Protein 8ARF (pdb70)

B-factor: mean 92.86, std 27.84, range [30.0, 182.39]

Secondary structure (DSSP, 8-state):
--SHHHHHHHHHHHHHHHHHHHHHHHHHHHHHHHHHHHHHHHHHHHHHHHHHHHHHHHHHHHHHHHHHHHHHHHHHHHHHHHHHHHHHHHHHHHH-/-HHHHHHHHHHHHHHHHHHHHHHHHHHHHHHHHHHHHHHHHHHHHHHHHHHHHHHHHHHHHHHHHHHHHHHHHHHHHHHHHHHHHHHHHHHHHHHH-

Sequence (193 aa):
EADIITNLRCRLKEAEEERLKAAQYGLQLVESQNELQNQLDKCRNEMMTMTESYEQEKYTLQREVELKSRMLESLSCECEAIKQQQKMHLEKLEEQLEADIITNLRCRLKEAEEERLKAAQYGLQLVESQNELQNQLDKCRNEMMTMTESYEQEKYTLQREVELKSRMLESLSCECEAIKQQQKMHLEKLEEQ

Organism: Homo sapiens (NCBI:txid9606)

InterPro domains:
  IPR028593 Protein Spindly, chordates [MF_03041] (1-605)
  IPR051149 Spindly/BICDR Dynein Motor Adapter [PTHR32123] (3-468)

Foldseek 3Di:
DVVVVVVVVVVCVVVVVVVVVVVVVVVVVVVVVVVVVVVVVVVVVVVVVVVVVVVVVVVVVVVVVVVVVVVVVVVVVVVVVVVVVVVVVVVVVVVVD/DCVVVVVVVVVVVCVVVVVVVVVVVVVVVVVVVVVVVVVVVVVVVVVVVCVVVVVVVVVVVVVVVVVVVVVCVVVVVVVVVVVVVVVVVVVVVVVD

Radius of gyration: 41.18 Å; Cα contacts (8 Å, |Δi|>4): 88; chains: 2; bounding box: 17×140×29 Å

Structure (mmCIF, N/CA/C/O backbone):
data_8ARF
#
_entry.id   8ARF
#
_cell.length_a   112.507
_cell.length_b   112.507
_cell.length_c   49.642
_cell.angle_alpha   90.000
_cell.angle_beta   90.000
_cell.angle_gamma   120.000
#
_symmetry.space_group_name_H-M   'P 32 2 1'
#
loop_
_atom_site.group_PDB
_atom_site.id
_atom_site.type_symbol
_atom_site.label_atom_id
_atom_site.label_alt_id
_atom_site.label_comp_id
_atom_site.label_asym_id
_atom_site.label_entity_id
_atom_site.label_seq_id
_atom_site.pdbx_PDB_ins_code
_atom_site.Cartn_x
_atom_site.Cartn_y
_atom_site.Cartn_z
_atom_site.occupancy
_atom_site.B_iso_or_equiv
_atom_site.auth_seq_id
_atom_site.auth_comp_id
_atom_site.auth_asym_id
_atom_site.auth_atom_id
_atom_site.pdbx_PDB_model_num
ATOM 1 N N . GLU A 1 4 ? -35.593 -35.186 -8.617 1.000 118.392 2 GLU B N 1
ATOM 2 C CA . GLU A 1 4 ? -36.184 -34.318 -7.539 1.000 117.664 2 GLU B CA 1
ATOM 3 C C . GLU A 1 4 ? -35.149 -33.354 -6.942 1.000 116.491 2 GLU B C 1
ATOM 4 O O . GLU A 1 4 ? -35.504 -32.327 -6.416 1.000 119.262 2 GLU B O 1
ATOM 16 N N . ALA A 1 5 ? -33.859 -33.673 -7.039 1.000 115.868 3 ALA B N 1
ATOM 17 C CA . ALA A 1 5 ? -32.812 -32.730 -6.694 1.000 116.031 3 ALA B CA 1
ATOM 18 C C . ALA A 1 5 ? -32.428 -31.922 -7.933 1.000 124.740 3 ALA B C 1
ATOM 19 O O . ALA A 1 5 ? -31.794 -30.886 -7.843 1.000 123.427 3 ALA B O 1
ATOM 26 N N . ASP A 1 6 ? -32.781 -32.428 -9.114 1.000 132.491 4 ASP B N 1
ATOM 27 C CA . ASP A 1 6 ? -32.619 -31.659 -10.356 1.000 126.204 4 ASP B CA 1
ATOM 28 C C . ASP A 1 6 ? -33.690 -30.549 -10.416 1.000 111.624 4 ASP B C 1
ATOM 29 O O . ASP A 1 6 ? -33.455 -29.543 -11.076 1.000 107.832 4 ASP B O 1
ATOM 38 N N . ILE A 1 7 ? -34.825 -30.752 -9.724 1.000 98.088 5 ILE B N 1
ATOM 39 C CA . ILE A 1 7 ? -35.804 -29.685 -9.510 1.000 95.779 5 ILE B CA 1
ATOM 40 C C . ILE A 1 7 ? -35.116 -28.502 -8.791 1.000 101.115 5 ILE B C 1
ATOM 41 O O . ILE A 1 7 ? -35.178 -27.368 -9.236 1.000 107.387 5 ILE B O 1
ATOM 57 N N . ILE A 1 8 ? -34.430 -28.781 -7.680 1.000 105.812 6 ILE B N 1
ATOM 58 C CA . ILE A 1 8 ? -33.873 -27.732 -6.845 1.000 107.766 6 ILE B CA 1
ATOM 59 C C . ILE A 1 8 ? -32.833 -26.904 -7.614 1.000 105.243 6 ILE B C 1
ATOM 60 O O . ILE A 1 8 ? -32.772 -25.706 -7.456 1.000 109.569 6 ILE B O 1
ATOM 76 N N . THR A 1 9 ? -32.020 -27.524 -8.465 1.000 106.336 7 THR B N 1
ATOM 77 C CA . THR A 1 9 ? -30.989 -26.750 -9.151 1.000 111.216 7 THR B CA 1
ATOM 78 C C . THR A 1 9 ? -31.591 -25.811 -10.195 1.000 104.382 7 THR B C 1
ATOM 79 O O . THR A 1 9 ? -31.125 -24.693 -10.338 1.000 107.077 7 THR B O 1
ATOM 90 N N . ASN A 1 10 ? -32.655 -26.247 -10.868 1.000 105.941 8 ASN B N 1
ATOM 91 C CA . ASN A 1 10 ? -33.420 -25.358 -11.766 1.000 112.206 8 ASN B CA 1
ATOM 92 C C . ASN A 1 10 ? -33.967 -24.173 -10.990 1.000 105.098 8 ASN B C 1
ATOM 93 O O . ASN A 1 10 ? -33.755 -23.064 -11.364 1.000 98.200 8 ASN B O 1
ATOM 104 N N . LEU A 1 11 ? -34.658 -24.454 -9.885 1.000 99.241 9 LEU B N 1
ATOM 105 C CA . LEU A 1 11 ? -35.266 -23.439 -9.050 1.000 91.828 9 LEU B CA 1
ATOM 106 C C . LEU A 1 11 ? -34.238 -22.488 -8.473 1.000 94.616 9 LEU B C 1
ATOM 107 O O . LEU A 1 11 ? -34.450 -21.310 -8.430 1.000 106.711 9 LEU B O 1
ATOM 123 N N . ARG A 1 12 ? -33.082 -22.997 -8.078 1.000 101.852 10 ARG B N 1
ATOM 124 C CA . ARG A 1 12 ? -32.024 -22.150 -7.529 1.000 109.997 10 ARG B CA 1
ATOM 125 C C . ARG A 1 12 ? -31.462 -21.265 -8.618 1.000 107.319 10 ARG B C 1
ATOM 126 O O . ARG A 1 12 ? -31.254 -20.071 -8.417 1.000 112.576 10 ARG B O 1
ATOM 147 N N . CYS A 1 13 ? -31.188 -21.855 -9.780 1.000 106.853 11 CYS B N 1
ATOM 148 C CA . CYS A 1 13 ? -30.776 -21.080 -10.940 1.000 111.025 11 CYS B CA 1
ATOM 149 C C . CYS A 1 13 ? -31.823 -20.012 -11.236 1.000 97.262 11 CYS B C 1
ATOM 150 O O . CYS A 1 13 ? -31.479 -18.898 -11.559 1.000 90.804 11 CYS B O 1
ATOM 158 N N . ARG A 1 14 ? -33.096 -20.384 -11.146 1.000 90.011 12 ARG B N 1
ATOM 159 C CA . ARG A 1 14 ? -34.176 -19.474 -11.517 1.000 87.395 12 ARG B CA 1
ATOM 160 C C . ARG A 1 14 ? -34.307 -18.326 -10.487 1.000 89.040 12 ARG B C 1
ATOM 161 O O . ARG A 1 14 ? -34.427 -17.180 -10.866 1.000 89.701 12 ARG B O 1
ATOM 182 N N . LEU A 1 15 ? -34.278 -18.657 -9.196 1.000 88.352 13 LEU B N 1
ATOM 183 C CA . LEU A 1 15 ? -34.287 -17.671 -8.130 1.000 86.517 13 LEU B CA 1
ATOM 184 C C . LEU A 1 15 ? -33.189 -16.604 -8.321 1.000 85.653 13 LEU B C 1
ATOM 185 O O . LEU A 1 15 ? -33.460 -15.439 -8.280 1.000 87.911 13 LEU B O 1
ATOM 201 N N . LYS A 1 16 ? -31.948 -17.028 -8.551 1.000 92.755 14 LYS B N 1
ATOM 202 C CA . LYS A 1 16 ? -30.868 -16.116 -8.863 1.000 101.027 14 LYS B CA 1
ATOM 203 C C . LYS A 1 16 ? -31.297 -15.115 -9.908 1.000 98.924 14 LYS B C 1
ATOM 204 O O . LYS A 1 16 ? -31.184 -13.899 -9.663 1.000 105.049 14 LYS B O 1
ATOM 223 N N . GLU A 1 17 ? -31.771 -15.627 -11.054 1.000 93.037 15 GLU B N 1
ATOM 224 C CA . GLU A 1 17 ? -32.171 -14.793 -12.160 1.000 94.620 15 GLU B CA 1
ATOM 225 C C . GLU A 1 17 ? -33.226 -13.764 -11.665 1.000 85.462 15 GLU B C 1
ATOM 226 O O . GLU A 1 17 ? -33.056 -12.560 -11.817 1.000 80.217 15 GLU B O 1
ATOM 238 N N . ALA A 1 18 ? -34.309 -14.262 -11.076 1.000 80.657 16 ALA B N 1
ATOM 239 C CA . ALA A 1 18 ? -35.407 -13.439 -10.644 1.000 78.367 16 ALA B CA 1
ATOM 240 C C . ALA A 1 18 ? -35.017 -12.416 -9.601 1.000 81.352 16 ALA B C 1
ATOM 241 O O . ALA A 1 18 ? -35.561 -11.299 -9.646 1.000 84.163 16 ALA B O 1
ATOM 248 N N . GLU A 1 19 ? -34.109 -12.789 -8.680 1.000 86.414 17 GLU B N 1
ATOM 249 C CA . GLU A 1 19 ? -33.674 -11.915 -7.576 1.000 93.249 17 GLU B CA 1
ATOM 250 C C . GLU A 1 19 ? -32.809 -10.807 -8.071 1.000 93.272 17 GLU B C 1
ATOM 251 O O . GLU A 1 19 ? -32.727 -9.784 -7.419 1.000 101.508 17 GLU B O 1
ATOM 263 N N . GLU A 1 20 ? -32.150 -11.017 -9.209 1.000 96.255 18 GLU B N 1
ATOM 264 C CA . GLU A 1 20 ? -31.353 -9.978 -9.834 1.000 99.531 18 GLU B CA 1
ATOM 265 C C . GLU A 1 20 ? -32.244 -9.068 -10.659 1.000 92.220 18 GLU B C 1
ATOM 266 O O . GLU A 1 20 ? -32.077 -7.859 -10.610 1.000 93.536 18 GLU B O 1
ATOM 278 N N . GLU A 1 21 ? -33.178 -9.656 -11.413 1.000 84.651 19 GLU B N 1
ATOM 279 C CA . GLU A 1 21 ? -34.155 -8.873 -12.161 1.000 84.856 19 GLU B CA 1
ATOM 280 C C . GLU A 1 21 ? -34.936 -7.926 -11.247 1.000 79.096 19 GLU B C 1
ATOM 281 O O . GLU A 1 21 ? -35.093 -6.763 -11.563 1.000 77.966 19 GLU B O 1
ATOM 293 N N . ARG A 1 22 ? -35.415 -8.438 -10.112 1.000 77.555 20 ARG B N 1
ATOM 294 C CA . ARG A 1 22 ? -36.147 -7.638 -9.140 1.000 70.574 20 ARG B CA 1
ATOM 295 C C . ARG A 1 22 ? -35.257 -6.480 -8.731 1.000 68.253 20 ARG B C 1
ATOM 296 O O . ARG A 1 22 ? -35.744 -5.372 -8.570 1.000 67.487 20 ARG B O 1
ATOM 317 N N . LEU A 1 23 ? -33.953 -6.706 -8.584 1.000 66.441 21 LEU B N 1
ATOM 318 C CA . LEU A 1 23 ? -33.072 -5.642 -8.125 1.000 75.822 21 LEU B CA 1
ATOM 319 C C . LEU A 1 23 ? -32.950 -4.517 -9.148 1.000 80.367 21 LEU B C 1
ATOM 320 O O . LEU A 1 23 ? -32.963 -3.347 -8.800 1.000 94.984 21 LEU B O 1
ATOM 336 N N . LYS A 1 24 ? -32.843 -4.864 -10.429 1.000 81.285 22 LYS B N 1
ATOM 337 C CA . LYS A 1 24 ? -32.822 -3.871 -11.475 1.000 86.242 22 LYS B CA 1
ATOM 338 C C . LYS A 1 24 ? -34.093 -3.055 -11.392 1.000 77.963 22 LYS B C 1
ATOM 339 O O . LYS A 1 24 ? -34.042 -1.828 -11.246 1.000 75.681 22 LYS B O 1
ATOM 358 N N . ALA A 1 25 ? -35.233 -3.747 -11.512 1.000 69.391 23 ALA B N 1
ATOM 359 C CA . ALA A 1 25 ? -36.536 -3.143 -11.384 1.000 65.634 23 ALA B CA 1
ATOM 360 C C . ALA A 1 25 ? -36.683 -2.235 -10.147 1.000 63.924 23 ALA B C 1
ATOM 361 O O . ALA A 1 25 ? -37.353 -1.229 -10.208 1.000 64.108 23 ALA B O 1
ATOM 368 N N . ALA A 1 26 ? -36.072 -2.627 -9.027 1.000 62.780 24 ALA B N 1
ATOM 369 C CA . ALA A 1 26 ? -36.104 -1.862 -7.800 1.000 62.102 24 ALA B CA 1
ATOM 370 C C . ALA A 1 26 ? -35.189 -0.662 -7.860 1.000 63.207 24 ALA B C 1
ATOM 371 O O . ALA A 1 26 ? -35.621 0.420 -7.475 1.000 62.558 24 ALA B O 1
ATOM 378 N N . GLN A 1 27 ? -33.959 -0.841 -8.380 1.000 62.977 25 GLN B N 1
ATOM 379 C CA . GLN A 1 27 ? -32.998 0.223 -8.561 1.000 63.014 25 GLN B CA 1
ATOM 380 C C . GLN A 1 27 ? -33.491 1.326 -9.477 1.000 59.196 25 GLN B C 1
ATOM 381 O O . GLN A 1 27 ? -33.355 2.496 -9.181 1.000 58.359 25 GLN B O 1
ATOM 395 N N . TYR A 1 28 ? -34.105 0.943 -10.594 1.000 58.953 26 TYR B N 1
ATOM 396 C CA . TYR A 1 28 ? -34.666 1.894 -11.557 1.000 60.031 26 TYR B CA 1
ATOM 397 C C . TYR A 1 28 ? -35.738 2.740 -10.939 1.000 57.178 26 TYR B C 1
ATOM 398 O O . TYR A 1 28 ? -35.726 3.923 -11.114 1.000 58.827 26 TYR B O 1
ATOM 416 N N . GLY A 1 29 ? -36.632 2.129 -10.152 1.000 58.312 27 GLY B N 1
ATOM 417 C CA . GLY A 1 29 ? -37.699 2.811 -9.419 1.000 50.560 27 GLY B CA 1
ATOM 418 C C . GLY A 1 29 ? -37.141 3.805 -8.474 1.000 51.787 27 GLY B C 1
ATOM 419 O O . GLY A 1 29 ? -37.677 4.881 -8.323 1.000 54.214 27 GLY B O 1
ATOM 423 N N . LEU A 1 30 ? -36.049 3.455 -7.795 1.000 54.055 28 LEU B N 1
ATOM 424 C CA . LEU A 1 30 ? -35.447 4.384 -6.842 1.000 59.081 28 LEU B CA 1
ATOM 425 C C . LEU A 1 30 ? -34.814 5.582 -7.569 1.000 59.591 28 LEU B C 1
ATOM 426 O O . LEU A 1 30 ? -34.793 6.688 -7.081 1.000 57.487 28 LEU B O 1
ATOM 442 N N . GLN A 1 31 ? -34.208 5.314 -8.721 1.000 60.840 29 GLN B N 1
ATOM 443 C CA . GLN A 1 31 ? -33.622 6.352 -9.496 1.000 62.705 29 GLN B CA 1
ATOM 444 C C . GLN A 1 31 ? -34.754 7.323 -9.880 1.000 55.707 29 GLN B C 1
ATOM 445 O O . GLN A 1 31 ? -34.654 8.501 -9.757 1.000 58.423 29 GLN B O 1
ATOM 459 N N . LEU A 1 32 ? -35.848 6.801 -10.387 1.000 53.865 30 LEU B N 1
ATOM 460 C CA . LEU A 1 32 ? -37.021 7.594 -10.692 1.000 53.104 30 LEU B CA 1
ATOM 461 C C . LEU A 1 32 ? -37.568 8.399 -9.514 1.000 56.415 30 LEU B C 1
ATOM 462 O O . LEU A 1 32 ? -37.802 9.570 -9.662 1.000 68.253 30 LEU B O 1
ATOM 478 N N . VAL A 1 33 ? -37.728 7.792 -8.330 1.000 57.321 31 VAL B N 1
ATOM 479 C CA . VAL A 1 33 ? -38.190 8.583 -7.180 1.000 59.064 31 VAL B CA 1
ATOM 480 C C . VAL A 1 33 ? -37.294 9.794 -6.869 1.000 64.240 31 VAL B C 1
ATOM 481 O O . VAL A 1 33 ? -37.801 10.906 -6.646 1.000 67.955 31 VAL B O 1
ATOM 494 N N . GLU A 1 34 ? -35.972 9.608 -6.957 1.000 70.642 32 GLU B N 1
ATOM 495 C CA . GLU A 1 34 ? -35.038 10.668 -6.633 1.000 77.534 32 GLU B CA 1
ATOM 496 C C . GLU A 1 34 ? -35.226 11.778 -7.649 1.000 77.816 32 GLU B C 1
ATOM 497 O O . GLU A 1 34 ? -35.167 12.945 -7.305 1.000 84.520 32 GLU B O 1
ATOM 509 N N . SER A 1 35 ? -35.448 11.420 -8.912 1.000 76.284 33 SER B N 1
ATOM 510 C CA . SER A 1 35 ? -35.682 12.401 -9.947 1.000 76.609 33 SER B CA 1
ATOM 511 C C . SER A 1 35 ? -36.974 13.120 -9.677 1.000 73.646 33 SER B C 1
ATOM 512 O O . SER A 1 35 ? -36.994 14.347 -9.649 1.000 84.248 33 SER B O 1
ATOM 520 N N . GLN A 1 36 ? -38.045 12.360 -9.430 1.000 72.385 34 GLN B N 1
ATOM 521 C CA . GLN A 1 36 ? -39.352 12.914 -9.132 1.000 68.640 34 GLN B CA 1
ATOM 522 C C . GLN A 1 36 ? -39.297 13.900 -7.995 1.000 70.892 34 GLN B C 1
ATOM 523 O O . GLN A 1 36 ? -39.954 14.932 -8.024 1.000 75.255 34 GLN B O 1
ATOM 537 N N . ASN A 1 37 ? -38.505 13.605 -6.962 1.000 69.748 35 ASN B N 1
ATOM 538 C CA . ASN A 1 37 ? -38.409 14.506 -5.798 1.000 71.575 35 ASN B CA 1
ATOM 539 C C . ASN A 1 37 ? -37.557 15.708 -6.100 1.000 70.206 35 ASN B C 1
ATOM 540 O O . ASN A 1 37 ? -37.950 16.772 -5.716 1.000 75.893 35 ASN B O 1
ATOM 551 N N . GLU A 1 38 ? -36.407 15.545 -6.776 1.000 72.470 36 GLU B N 1
ATOM 552 C CA . GLU A 1 38 ? -35.606 16.707 -7.126 1.000 75.288 36 GLU B CA 1
ATOM 553 C C . GLU A 1 38 ? -36.399 17.596 -8.084 1.000 71.181 36 GLU B C 1
ATOM 554 O O . GLU A 1 38 ? -36.207 18.799 -8.068 1.000 81.637 36 GLU B O 1
ATOM 566 N N . LEU A 1 39 ? -37.308 17.027 -8.873 1.000 66.235 37 LEU B N 1
ATOM 567 C CA . LEU A 1 39 ? -38.175 17.826 -9.710 1.000 71.004 37 LEU B CA 1
ATOM 568 C C . LEU A 1 39 ? -39.157 18.563 -8.865 1.000 71.996 37 LEU B C 1
ATOM 569 O O . LEU A 1 39 ? -39.472 19.702 -9.142 1.000 90.388 37 LEU B O 1
ATOM 585 N N . GLN A 1 40 ? -39.696 17.917 -7.836 1.000 71.373 38 GLN B N 1
ATOM 586 C CA . GLN A 1 40 ? -40.703 18.562 -6.985 1.000 70.437 38 GLN B CA 1
ATOM 587 C C . GLN A 1 40 ? -40.065 19.661 -6.141 1.000 69.687 38 GLN B C 1
ATOM 588 O O . GLN A 1 40 ? -40.622 20.715 -6.016 1.000 70.939 38 GLN B O 1
ATOM 602 N N . ASN A 1 41 ? -38.890 19.416 -5.575 1.000 72.383 39 ASN B N 1
ATOM 603 C CA . ASN A 1 41 ? -38.290 20.387 -4.705 1.000 79.246 39 ASN B CA 1
ATOM 604 C C . ASN A 1 41 ? -37.800 21.585 -5.498 1.000 74.679 39 ASN B C 1
ATOM 605 O O . ASN A 1 41 ? -37.550 22.639 -4.898 1.000 86.306 39 ASN B O 1
ATOM 616 N N . GLN A 1 42 ? -37.695 21.465 -6.825 1.000 70.667 40 GLN B N 1
ATOM 617 C CA . GLN A 1 42 ? -37.357 22.622 -7.648 1.000 75.205 40 GLN B CA 1
ATO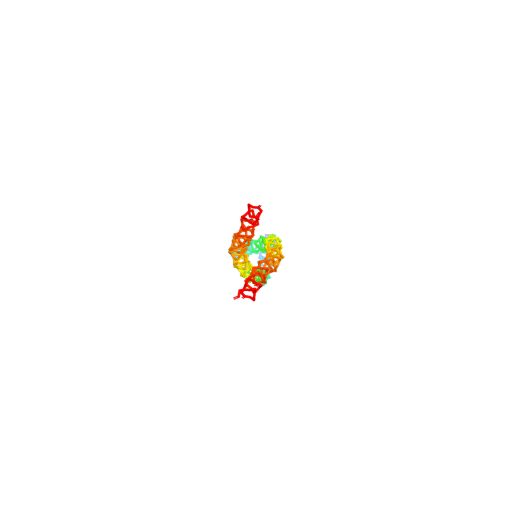M 618 C C . GLN A 1 42 ? -38.610 23.310 -8.197 1.000 71.034 40 GLN B C 1
ATOM 619 O O . GLN A 1 42 ? -38.559 24.447 -8.543 1.000 84.730 40 GLN B O 1
ATOM 633 N N . LEU A 1 43 ? -39.749 22.632 -8.222 1.000 70.737 41 LEU B N 1
ATOM 634 C CA . LEU A 1 43 ? -41.010 23.245 -8.590 1.000 72.409 41 LEU B CA 1
ATOM 635 C C . LEU A 1 43 ? -41.509 24.068 -7.427 1.000 77.457 41 LEU B C 1
ATOM 636 O O . LEU A 1 43 ? -41.994 25.180 -7.614 1.000 87.737 41 LEU B O 1
ATOM 652 N N . ASP A 1 44 ? -41.346 23.559 -6.202 1.000 84.027 42 ASP B N 1
ATOM 653 C CA . ASP A 1 44 ? -41.657 24.315 -4.997 1.000 81.884 42 ASP B CA 1
ATOM 654 C C . ASP A 1 44 ? -40.771 25.565 -4.931 1.000 78.195 42 ASP B C 1
ATOM 655 O O . ASP A 1 44 ? -41.242 26.648 -4.575 1.000 83.349 42 ASP B O 1
ATOM 664 N N . LYS A 1 45 ? -39.501 25.417 -5.311 1.000 75.211 43 LYS B N 1
ATOM 665 C CA . LYS A 1 45 ? -38.567 26.527 -5.333 1.000 82.395 43 LYS B CA 1
ATOM 666 C C . LYS A 1 45 ? -38.967 27.561 -6.397 1.000 86.991 43 LYS B C 1
ATOM 667 O O . LYS A 1 45 ? -38.917 28.760 -6.162 1.000 104.778 43 LYS B O 1
ATOM 686 N N . CYS A 1 46 ? -39.363 27.098 -7.579 1.000 88.476 44 CYS B N 1
ATOM 687 C CA . CYS A 1 46 ? -39.833 27.981 -8.621 1.000 90.240 44 CYS B CA 1
ATOM 688 C C . CYS A 1 46 ? -41.039 28.813 -8.126 1.000 90.406 44 CYS B C 1
ATOM 689 O O . CYS A 1 46 ? -41.063 30.038 -8.280 1.000 108.215 44 CYS B O 1
ATOM 696 N N . ARG A 1 47 ? -42.034 28.150 -7.543 1.000 79.380 45 ARG B N 1
ATOM 697 C CA . ARG A 1 47 ? -43.198 28.863 -7.053 1.000 86.735 45 ARG B CA 1
ATOM 698 C C . ARG A 1 47 ? -42.860 29.935 -5.997 1.000 89.948 45 ARG B C 1
ATOM 699 O O . ARG A 1 47 ? -43.546 30.947 -5.925 1.000 88.955 45 ARG B O 1
ATOM 720 N N . ASN A 1 48 ? -41.825 29.682 -5.179 1.000 93.526 46 ASN B N 1
ATOM 721 C CA . ASN A 1 48 ? -41.387 30.595 -4.124 1.000 94.624 46 ASN B CA 1
ATOM 722 C C . ASN A 1 48 ? -40.766 31.819 -4.723 1.000 96.546 46 ASN B C 1
ATOM 723 O O . ASN A 1 48 ? -41.151 32.930 -4.356 1.000 112.357 46 ASN B O 1
ATOM 734 N N . GLU A 1 49 ? -39.784 31.613 -5.608 1.000 96.866 47 GLU B N 1
ATOM 735 C CA . GLU A 1 49 ? -39.074 32.738 -6.204 1.000 104.755 47 GLU B CA 1
ATOM 736 C C . GLU A 1 49 ? -39.999 33.565 -7.134 1.000 100.721 47 GLU B C 1
ATOM 737 O O . GLU A 1 49 ? -39.711 34.707 -7.417 1.000 106.288 47 GLU B O 1
ATOM 749 N N . MET A 1 50 ? -41.111 32.973 -7.573 1.000 96.986 48 MET B N 1
ATOM 750 C CA . MET A 1 50 ? -42.105 33.690 -8.331 1.000 94.011 48 MET B CA 1
ATOM 751 C C . MET A 1 50 ? -42.818 34.715 -7.485 1.000 91.784 48 MET B C 1
ATOM 752 O O . MET A 1 50 ? -42.962 35.853 -7.874 1.000 107.376 48 MET B O 1
ATOM 766 N N . MET A 1 51 ? -43.242 34.298 -6.297 1.000 96.929 49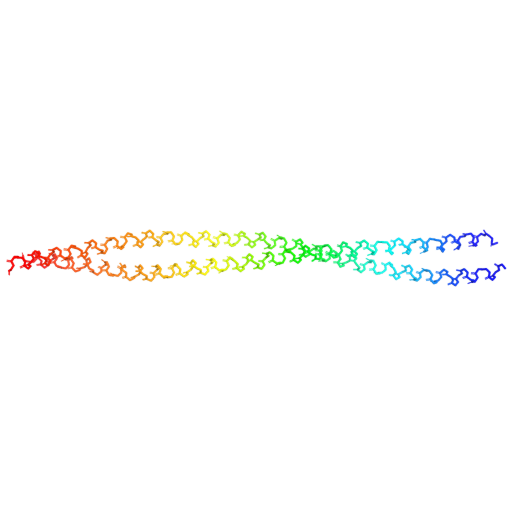 MET B N 1
ATOM 767 C CA . MET A 1 51 ? -43.901 35.183 -5.345 1.000 102.481 49 MET B CA 1
ATOM 768 C C . MET A 1 51 ? -42.970 36.265 -4.875 1.000 92.811 49 MET B C 1
ATOM 769 O O . MET A 1 51 ? -43.362 37.456 -4.846 1.000 102.998 49 MET B O 1
ATOM 783 N N . THR A 1 52 ? -41.747 35.870 -4.507 1.000 82.510 50 THR B N 1
ATOM 784 C CA . THR A 1 52 ? -40.711 36.828 -4.123 1.000 87.594 50 THR B CA 1
ATOM 785 C C . THR A 1 52 ? -40.506 37.883 -5.210 1.000 88.863 50 THR B C 1
ATOM 786 O O . THR A 1 52 ? -40.520 39.086 -4.922 1.000 86.541 50 THR B O 1
ATOM 797 N N . MET A 1 53 ? -40.355 37.415 -6.457 1.000 91.334 51 MET B N 1
ATOM 798 C CA . MET A 1 53 ? -40.168 38.297 -7.580 1.000 89.293 51 MET B CA 1
ATOM 799 C C . MET A 1 53 ? -41.332 39.230 -7.705 1.000 79.325 51 MET B C 1
ATOM 800 O O . MET A 1 53 ? -41.156 40.427 -7.851 1.000 91.087 51 MET B O 1
ATOM 814 N N . THR A 1 54 ? -42.541 38.684 -7.728 1.000 76.262 52 THR B N 1
ATOM 815 C CA . THR A 1 54 ? -43.721 39.511 -7.963 1.000 79.413 52 THR B CA 1
ATOM 816 C C . THR A 1 54 ? -43.772 40.680 -6.970 1.000 84.653 52 THR B C 1
ATOM 817 O O . THR A 1 54 ? -43.864 41.837 -7.394 1.000 102.711 52 THR B O 1
ATOM 828 N N . GLU A 1 55 ? -43.623 40.410 -5.671 1.000 82.871 53 GLU B N 1
ATOM 829 C CA . GLU A 1 55 ? -43.699 41.506 -4.723 1.000 86.719 53 GLU B CA 1
ATOM 830 C C . GLU A 1 55 ? -42.535 42.510 -4.932 1.000 82.267 53 GLU B C 1
ATOM 831 O O . GLU A 1 55 ? -42.727 43.720 -4.853 1.000 90.043 53 GLU B O 1
ATOM 843 N N . SER A 1 56 ? -41.334 42.007 -5.202 1.000 76.723 54 SER B N 1
ATOM 844 C CA . SER A 1 56 ? -40.218 42.873 -5.486 1.000 86.000 54 SER B CA 1
ATOM 845 C C . SER A 1 56 ? -40.500 43.807 -6.692 1.000 87.575 54 SER B C 1
ATOM 846 O O . SER A 1 56 ? -40.194 45.016 -6.664 1.000 99.335 54 SER B O 1
ATOM 854 N N . TYR A 1 57 ? -41.068 43.246 -7.756 1.000 79.237 55 TYR B N 1
ATOM 855 C CA . TYR A 1 57 ? -41.378 44.025 -8.924 1.000 79.313 55 TYR B CA 1
ATOM 856 C C . TYR A 1 57 ? -42.457 45.034 -8.646 1.000 73.767 55 TYR B C 1
ATOM 857 O O . TYR A 1 57 ? -42.393 46.150 -9.129 1.000 80.157 55 TYR B O 1
ATOM 875 N N . GLU A 1 58 ? -43.467 44.635 -7.873 1.000 70.978 56 GLU B N 1
ATOM 876 C CA . GLU A 1 58 ? -44.595 45.502 -7.579 1.000 73.473 56 GLU B CA 1
ATOM 877 C C . GLU A 1 58 ? -44.228 46.637 -6.605 1.000 72.563 56 GLU B C 1
ATOM 878 O O . GLU A 1 58 ? -44.925 47.651 -6.561 1.000 65.584 56 GLU B O 1
ATOM 890 N N . GLN A 1 59 ? -43.138 46.470 -5.861 1.000 70.193 57 GLN B N 1
ATOM 891 C CA . GLN A 1 59 ? -42.690 47.542 -5.030 1.000 78.699 57 GLN B CA 1
ATOM 892 C C . GLN A 1 59 ? -41.942 48.553 -5.874 1.000 78.896 57 GLN B C 1
ATOM 893 O O . GLN A 1 59 ? -42.305 49.739 -5.856 1.000 86.223 57 GLN B O 1
ATOM 907 N N . GLU A 1 60 ? -40.950 48.096 -6.652 1.000 78.428 58 GLU B N 1
ATOM 908 C CA . GLU A 1 60 ? -40.214 48.963 -7.581 1.000 75.024 58 GLU B CA 1
ATOM 909 C C . GLU A 1 60 ? -41.162 49.714 -8.479 1.000 66.694 58 GLU B C 1
ATOM 910 O O . GLU A 1 60 ? -40.971 50.890 -8.673 1.000 64.499 58 GLU B O 1
ATOM 922 N N . LYS A 1 61 ? -42.189 49.037 -9.004 1.000 60.141 59 LYS B N 1
ATOM 923 C CA . LYS A 1 61 ? -43.194 49.693 -9.822 1.000 62.922 59 LYS B CA 1
ATOM 924 C C . LYS A 1 61 ? -43.847 50.831 -9.049 1.000 62.952 59 LYS B C 1
ATOM 925 O O . LYS A 1 61 ? -43.724 51.963 -9.388 1.000 64.910 59 LYS B O 1
ATOM 944 N N . TYR A 1 62 ? -44.580 50.520 -7.989 1.000 68.196 60 TYR B N 1
ATOM 945 C CA . TYR A 1 62 ? -45.183 51.554 -7.160 1.000 66.985 60 TYR B CA 1
ATOM 946 C C . TYR A 1 62 ? -44.228 52.737 -6.904 1.000 64.057 60 TYR B C 1
ATOM 947 O O . TYR A 1 62 ? -44.576 53.853 -7.151 1.000 66.424 60 TYR B O 1
ATOM 965 N N . THR A 1 63 ? -42.995 52.496 -6.465 1.000 61.555 61 THR B N 1
ATOM 966 C CA . THR A 1 63 ? -42.096 53.620 -6.160 1.000 67.321 61 THR B CA 1
ATOM 967 C C . THR A 1 63 ? -41.746 54.480 -7.404 1.000 65.021 61 THR B C 1
ATOM 968 O O . THR A 1 63 ? -41.646 55.696 -7.302 1.000 72.459 61 THR B O 1
ATOM 979 N N . LEU A 1 64 ? -41.629 53.841 -8.568 1.000 61.680 62 LEU B N 1
ATOM 980 C CA . LEU A 1 64 ? -41.403 54.522 -9.834 1.000 57.982 62 LEU B CA 1
ATOM 981 C C . LEU A 1 64 ? -42.641 55.304 -10.258 1.000 53.733 62 LEU B C 1
ATOM 982 O O . LEU A 1 64 ? -42.543 56.379 -10.775 1.000 53.569 62 LEU B O 1
ATOM 998 N N . GLN A 1 65 ? -43.828 54.764 -10.002 1.000 50.590 63 GLN B N 1
ATOM 999 C CA . GLN A 1 65 ? -45.062 55.417 -10.325 1.000 56.422 63 GLN B CA 1
ATOM 1000 C C . GLN A 1 65 ? -45.275 56.605 -9.458 1.000 60.549 63 GLN B C 1
ATOM 1001 O O . GLN A 1 65 ? -45.979 57.543 -9.858 1.000 64.340 63 GLN B O 1
ATOM 1015 N N . ARG A 1 66 ? -44.701 56.578 -8.257 1.000 62.260 64 ARG B N 1
ATOM 1016 C CA . ARG A 1 66 ? -44.723 57.712 -7.352 1.000 65.865 64 ARG B CA 1
ATOM 1017 C C . ARG A 1 66 ? -43.883 58.854 -7.902 1.000 62.970 64 ARG B C 1
ATOM 1018 O O . ARG A 1 66 ? -44.408 59.947 -8.050 1.000 67.837 64 ARG B O 1
ATOM 1039 N N . GLU A 1 67 ? -42.611 58.579 -8.225 1.000 59.920 65 GLU B N 1
ATOM 1040 C CA . GLU A 1 67 ? -41.693 59.547 -8.830 1.000 61.353 65 GLU B CA 1
ATOM 1041 C C . GLU A 1 67 ? -42.389 60.220 -9.970 1.000 56.428 65 GLU B C 1
ATOM 1042 O O . GLU A 1 67 ? -42.365 61.429 -10.015 1.000 62.836 65 GLU B O 1
ATOM 1054 N N . VAL A 1 68 ? -42.997 59.453 -10.878 1.000 49.580 66 VAL B N 1
ATOM 1055 C CA . VAL A 1 68 ? -43.605 59.999 -12.069 1.000 49.368 66 VAL B CA 1
ATOM 1056 C C . VAL A 1 68 ? -44.685 60.947 -11.725 1.000 51.161 66 VAL B C 1
ATOM 1057 O O . VAL A 1 68 ? -44.744 62.046 -12.260 1.000 56.642 66 VAL B O 1
ATOM 1070 N N . GLU A 1 69 ? -45.559 60.534 -10.825 1.000 58.568 67 GLU B N 1
ATOM 1071 C CA . GLU A 1 69 ? -46.714 61.360 -10.458 1.000 66.312 67 GLU B CA 1
ATOM 1072 C C . GLU A 1 69 ? -46.231 62.702 -9.875 1.000 61.916 67 GLU B C 1
ATOM 1073 O O . GLU A 1 69 ?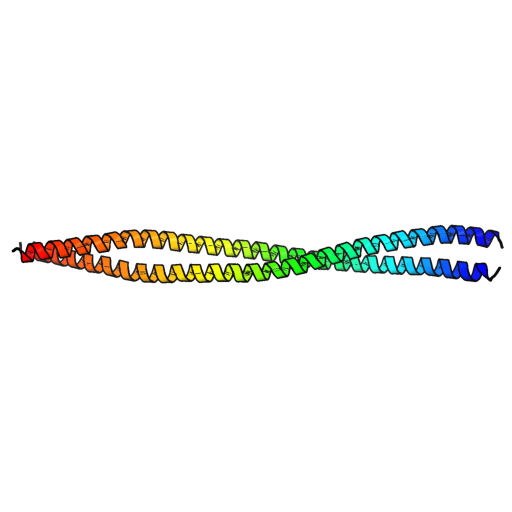 -46.747 63.756 -10.236 1.000 68.830 67 GLU B O 1
ATOM 1085 N N . LEU A 1 70 ? -45.235 62.667 -8.989 1.000 55.076 68 LEU B N 1
ATOM 1086 C CA . LEU A 1 70 ? -44.735 63.879 -8.364 1.000 56.765 68 LEU B CA 1
ATOM 1087 C C . LEU A 1 70 ? -44.081 64.756 -9.408 1.000 51.203 68 LEU B C 1
ATOM 1088 O O . LEU A 1 70 ? -44.379 65.885 -9.537 1.000 48.704 68 LEU B O 1
ATOM 1104 N N . LYS A 1 71 ? -43.145 64.190 -10.148 1.000 53.288 69 LYS B N 1
ATOM 1105 C CA . LYS A 1 71 ? -42.474 64.891 -11.228 1.000 54.447 69 LYS B CA 1
ATOM 1106 C C . LYS A 1 71 ? -43.451 65.505 -12.184 1.000 52.915 69 LYS B C 1
ATOM 1107 O O . LYS A 1 71 ? -43.185 66.531 -12.727 1.000 59.852 69 LYS B O 1
ATOM 1126 N N . SER A 1 72 ? -44.572 64.844 -12.425 1.000 57.867 70 SER B N 1
ATOM 1127 C CA . SER A 1 72 ? -45.602 65.383 -13.293 1.000 64.586 70 SER 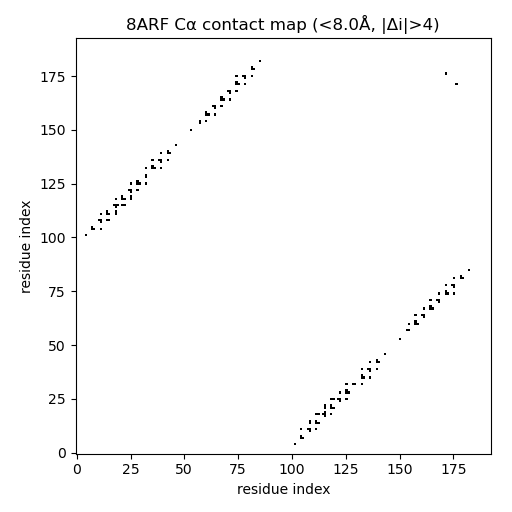B CA 1
ATOM 1128 C C . SER A 1 72 ? -46.319 66.561 -12.640 1.000 62.717 70 SER B C 1
ATOM 1129 O O . SER A 1 72 ? -46.558 67.557 -13.282 1.000 64.687 70 SER B O 1
ATOM 1137 N N . ARG A 1 73 ? -46.624 66.444 -11.352 1.000 64.870 71 ARG B N 1
ATOM 1138 C CA . ARG A 1 73 ? -47.196 67.546 -10.582 1.000 72.223 71 ARG B CA 1
ATOM 1139 C C . ARG A 1 73 ? -46.247 68.770 -10.602 1.000 67.413 71 ARG B C 1
ATOM 1140 O O . ARG A 1 73 ? -46.637 69.874 -10.875 1.000 68.603 71 ARG B O 1
ATOM 1161 N N . MET A 1 74 ? -44.982 68.532 -10.342 1.000 63.207 72 MET B N 1
ATOM 1162 C CA . MET A 1 74 ? -44.004 69.570 -10.355 1.000 63.708 72 MET B CA 1
ATOM 1163 C C . MET A 1 74 ? -43.951 70.232 -11.719 1.000 58.815 72 MET B C 1
ATOM 1164 O O . MET A 1 74 ? -43.997 71.431 -11.852 1.000 66.822 72 MET B O 1
ATOM 1178 N N . LEU A 1 75 ? -43.792 69.435 -12.755 1.000 53.622 73 LEU B N 1
ATOM 1179 C CA . LEU A 1 75 ? -43.635 69.938 -14.048 1.000 54.913 73 LEU B CA 1
ATOM 1180 C C . LEU A 1 75 ? -44.836 70.829 -14.397 1.000 59.321 73 LEU B C 1
ATOM 1181 O O . LEU A 1 75 ? -44.652 71.931 -14.983 1.000 66.797 73 LEU B O 1
ATOM 1197 N N . GLU A 1 76 ? -46.044 70.358 -14.062 1.000 61.100 74 GLU B N 1
ATOM 1198 C CA . GLU A 1 76 ? -47.248 71.102 -14.408 1.000 70.438 74 GLU B CA 1
ATOM 1199 C C . GLU A 1 76 ? -47.231 72.501 -13.746 1.000 67.473 74 GLU B C 1
ATOM 1200 O O . GLU A 1 76 ? -47.405 73.469 -14.404 1.000 70.521 74 GLU B O 1
ATOM 1212 N N . SER A 1 77 ? -46.937 72.565 -12.460 1.000 66.664 75 SER B N 1
ATOM 1213 C CA . SER A 1 77 ? -46.875 73.789 -11.740 1.000 74.501 75 SER B CA 1
ATOM 1214 C C . SER A 1 77 ? -45.821 74.707 -12.301 1.000 73.859 75 SER B C 1
ATOM 1215 O O . SER A 1 77 ? -46.042 75.901 -12.464 1.000 80.442 75 SER B O 1
ATOM 1223 N N . LEU A 1 78 ? -44.643 74.168 -12.553 1.000 71.587 76 LEU B N 1
ATOM 1224 C CA . LEU A 1 78 ? -43.552 74.988 -12.980 1.000 72.822 76 LEU B CA 1
ATOM 1225 C C . LEU A 1 78 ? -43.836 75.553 -14.371 1.000 71.747 76 LEU B C 1
ATOM 1226 O O . LEU A 1 78 ? -43.460 76.692 -14.675 1.000 72.523 76 LEU B O 1
ATOM 1242 N N . SER A 1 79 ? -44.390 74.720 -15.266 1.000 73.264 77 SER B N 1
ATOM 1243 C CA . SER A 1 79 ? -44.629 75.152 -16.621 1.000 75.026 77 SER B CA 1
ATOM 1244 C C . SER A 1 79 ? -45.666 76.259 -16.612 1.000 74.329 77 SER B C 1
ATOM 1245 O O . SER A 1 79 ? -45.586 77.190 -17.399 1.000 81.403 77 SER B O 1
ATOM 1253 N N . CYS A 1 80 ? -46.653 76.151 -15.726 1.000 74.230 78 CYS B N 1
ATOM 1254 C CA . CYS A 1 80 ? -47.690 77.136 -15.623 1.000 80.054 78 CYS B CA 1
ATOM 1255 C C . CYS A 1 80 ? -47.099 78.463 -15.028 1.000 81.637 78 CYS B C 1
ATOM 1256 O O . CYS A 1 80 ? -47.543 79.544 -15.348 1.000 86.531 78 CYS B O 1
ATOM 1264 N N . GLU A 1 81 ? -46.109 78.359 -14.145 1.000 81.953 79 GLU B N 1
ATOM 1265 C CA . GLU A 1 81 ? -45.403 79.528 -13.597 1.000 79.438 79 GLU B CA 1
ATOM 1266 C C . GLU A 1 81 ? -44.602 80.239 -14.683 1.000 75.234 79 GLU B C 1
ATOM 1267 O O . GLU A 1 81 ? -44.851 81.362 -15.011 1.000 86.955 79 GLU B O 1
ATOM 1279 N N . CYS A 1 82 ? -43.657 79.542 -15.285 1.000 72.082 80 CYS B N 1
ATOM 1280 C CA . CYS A 1 82 ? -42.821 80.125 -16.354 1.000 76.956 80 CYS B CA 1
ATOM 1281 C C . CYS A 1 82 ? -43.643 80.901 -17.360 1.000 80.866 80 CYS B C 1
ATOM 1282 O O . CYS A 1 82 ? -43.350 82.024 -17.682 1.000 83.758 80 CYS B O 1
ATOM 1289 N N . GLU A 1 83 ? -44.714 80.287 -17.851 1.000 91.656 81 GLU B N 1
ATOM 1290 C CA . GLU A 1 83 ? -45.582 80.901 -18.823 1.000 98.684 81 GLU B CA 1
ATOM 1291 C C . GLU A 1 83 ? -46.155 82.229 -18.261 1.000 91.123 81 GLU B C 1
ATOM 1292 O O . GLU A 1 83 ? -46.183 83.247 -18.943 1.000 91.243 81 GLU B O 1
ATOM 1304 N N . ALA A 1 84 ? -46.655 82.184 -17.029 1.000 84.677 82 ALA B N 1
ATOM 1305 C CA . ALA A 1 84 ? -47.226 83.346 -16.387 1.000 84.202 82 ALA B CA 1
ATOM 1306 C C . ALA A 1 84 ? -46.211 84.479 -16.229 1.000 81.144 82 ALA B C 1
ATOM 1307 O O . ALA A 1 84 ? -46.461 85.633 -16.572 1.000 86.916 82 ALA B O 1
ATOM 1314 N N . ILE A 1 85 ? -45.047 84.137 -15.698 1.000 76.299 83 ILE B N 1
ATOM 1315 C CA . ILE A 1 85 ? -44.021 85.139 -15.464 1.000 78.825 83 ILE B CA 1
ATOM 1316 C C . ILE A 1 85 ? -43.343 85.606 -16.766 1.000 79.866 83 ILE B C 1
ATOM 1317 O O . ILE A 1 85 ? -42.735 86.668 -16.819 1.000 90.361 83 ILE B O 1
ATOM 1333 N N . LYS A 1 86 ? -43.538 84.863 -17.851 1.000 83.479 84 LYS B N 1
ATOM 1334 C CA . LYS A 1 86 ? -43.144 85.323 -19.183 1.000 87.465 84 LYS B CA 1
ATOM 1335 C C . LYS A 1 86 ? -44.195 86.270 -19.736 1.000 85.768 84 LYS B C 1
ATOM 1336 O O . LYS A 1 86 ? -43.861 87.223 -20.407 1.000 92.327 84 LYS B O 1
ATOM 1355 N N . GLN A 1 87 ? -45.465 86.011 -19.428 1.000 82.988 85 GLN B N 1
ATOM 1356 C CA . GLN A 1 87 ? -46.541 86.883 -19.859 1.000 93.012 85 GLN B CA 1
ATOM 1357 C C . GLN A 1 87 ? -46.423 88.224 -19.146 1.000 92.145 85 GLN B C 1
ATOM 1358 O O . GLN A 1 87 ? -46.791 89.273 -19.696 1.000 95.642 85 GLN B O 1
ATOM 1372 N N . GLN A 1 88 ? -45.981 88.180 -17.895 1.000 89.859 86 GLN B N 1
ATOM 1373 C CA . GLN A 1 88 ? -45.749 89.406 -17.166 1.000 92.312 86 GLN B CA 1
ATOM 1374 C C . GLN A 1 88 ? -44.784 90.284 -17.926 1.000 89.089 86 GLN B C 1
ATOM 1375 O O . GLN A 1 88 ? -45.031 91.495 -18.120 1.000 89.087 86 GLN B O 1
ATOM 1389 N N . GLN A 1 89 ? -43.682 89.665 -18.344 1.000 85.754 87 GLN B N 1
ATOM 1390 C CA . GLN A 1 89 ? -42.680 90.373 -19.098 1.000 94.004 87 GLN B CA 1
ATOM 1391 C C . GLN A 1 89 ? -43.234 90.869 -20.448 1.000 101.074 87 GLN B C 1
ATOM 1392 O O . GLN A 1 89 ? -42.856 91.958 -20.928 1.000 106.980 87 GLN B O 1
ATOM 1406 N N . LYS A 1 90 ? -44.146 90.095 -21.045 1.000 94.952 88 LYS B N 1
ATOM 1407 C CA . LYS A 1 90 ? -44.748 90.502 -22.296 1.000 100.090 88 LYS B CA 1
ATOM 1408 C C . LYS A 1 90 ? -45.574 91.767 -22.067 1.000 95.361 88 LYS B C 1
ATOM 1409 O O . LYS A 1 90 ? -45.525 92.706 -22.823 1.000 94.231 88 LYS B O 1
ATOM 1428 N N . MET A 1 91 ? -46.408 91.742 -21.032 1.000 98.682 89 MET B N 1
ATOM 1429 C CA . MET A 1 91 ? -47.222 92.896 -20.688 1.000 106.945 89 MET B CA 1
ATOM 1430 C C . MET A 1 91 ? -46.378 94.176 -20.561 1.000 108.935 89 MET B C 1
ATOM 1431 O O . MET A 1 91 ? -46.752 95.226 -21.084 1.000 102.287 89 MET B O 1
ATOM 1445 N N . HIS A 1 92 ? -45.256 94.088 -19.847 1.000 104.938 90 HIS B N 1
ATOM 1446 C CA . HIS A 1 92 ? -44.351 95.210 -19.709 1.000 106.795 90 HIS B CA 1
ATOM 1447 C C . HIS A 1 92 ? -43.947 95.726 -21.065 1.000 109.280 90 HIS B C 1
ATOM 1448 O O . HIS A 1 92 ? -44.186 96.920 -21.323 1.000 120.631 90 HIS B O 1
ATOM 1463 N N 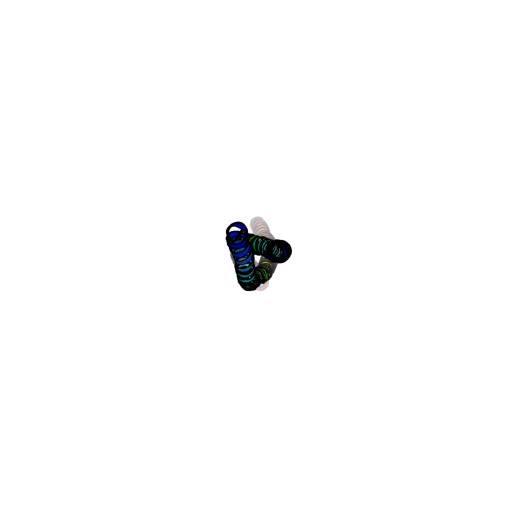. LEU A 1 93 ? -43.331 94.863 -21.905 1.000 114.665 91 LEU B N 1
ATOM 1464 C CA . LEU A 1 93 ? -42.947 95.236 -23.293 1.000 113.339 91 LEU B CA 1
ATOM 1465 C C . LEU A 1 93 ? -44.049 95.979 -24.018 1.000 105.200 91 LEU B C 1
ATOM 1466 O O . LEU A 1 93 ? -43.804 97.073 -24.568 1.000 109.844 91 LEU B O 1
ATOM 1482 N N . GLU A 1 94 ? -45.228 95.348 -24.044 1.000 102.662 92 GLU B N 1
ATOM 1483 C CA . GLU A 1 94 ? -46.402 95.936 -24.667 1.000 113.809 92 GLU B CA 1
ATOM 1484 C C . GLU A 1 94 ? -46.603 97.378 -24.185 1.000 116.676 92 GLU B C 1
ATOM 1485 O O . GLU A 1 94 ? -46.608 98.318 -25.004 1.000 118.679 92 GLU B O 1
ATOM 1497 N N . LYS A 1 95 ? -46.758 97.538 -22.863 1.000 111.391 93 LYS B N 1
ATOM 1498 C CA . LYS A 1 95 ? -46.958 98.861 -22.251 1.000 106.873 93 LYS B CA 1
ATOM 1499 C C . LYS A 1 95 ? -45.875 99.832 -22.659 1.000 105.144 93 LYS B C 1
ATOM 1500 O O . LYS A 1 95 ? -46.197 100.895 -23.168 1.000 125.137 93 LYS B O 1
ATOM 1519 N N . LEU A 1 96 ? -44.611 99.447 -22.478 1.000 98.159 94 LEU B N 1
ATOM 1520 C CA . LEU A 1 96 ? -43.495 100.328 -22.814 1.000 103.443 94 LEU B CA 1
ATOM 1521 C C . LEU A 1 96 ? -43.599 100.834 -24.269 1.000 113.876 94 LEU B C 1
ATOM 1522 O O . LEU A 1 96 ? -43.511 102.037 -24.516 1.000 114.053 94 LEU B O 1
ATOM 1538 N N . GLU A 1 97 ? -43.832 99.914 -25.216 1.000 119.001 95 GLU B N 1
ATOM 1539 C CA . GLU A 1 97 ? -43.915 100.277 -26.622 1.000 120.428 95 GLU B CA 1
ATOM 1540 C C . GLU A 1 97 ? -45.085 101.206 -26.894 1.000 126.150 95 GLU B C 1
ATOM 1541 O O . GLU A 1 97 ? -44.900 102.220 -27.621 1.000 140.348 95 GLU B O 1
ATOM 1553 N N . GLU A 1 98 ? -46.263 100.873 -26.332 1.000 120.881 96 GLU B N 1
ATOM 1554 C CA . GLU A 1 98 ? -47.454 101.749 -26.428 1.000 124.246 96 GLU B CA 1
ATOM 1555 C C . GLU A 1 98 ? -47.117 103.163 -25.979 1.000 120.870 96 GLU B C 1
ATOM 1556 O O . GLU A 1 98 ? -47.347 104.126 -26.721 1.000 119.679 96 GLU B O 1
ATOM 1568 N N . GLN A 1 99 ? -46.548 103.259 -24.775 1.000 113.061 97 GLN B N 1
ATOM 1569 C CA . GLN A 1 99 ? -46.156 104.518 -24.209 1.000 111.365 97 GLN B CA 1
ATOM 1570 C C . GLN A 1 99 ? -45.280 105.297 -25.173 1.000 114.928 97 GLN B C 1
ATOM 1571 O O . GLN A 1 99 ? -45.540 106.479 -25.406 1.000 134.134 97 GLN B O 1
ATOM 1585 N N . LEU A 1 100 ? -44.268 104.648 -25.756 1.000 109.156 98 LEU B N 1
ATOM 1586 C CA . LEU A 1 100 ? -43.343 105.350 -26.661 1.000 109.949 98 LEU B CA 1
ATOM 1587 C C . LEU A 1 100 ? -43.965 105.461 -28.049 1.000 111.146 98 LEU B C 1
ATOM 1588 O O . LEU A 1 100 ? -43.285 105.300 -29.031 1.000 114.573 98 LEU B O 1
ATOM 1604 N N . GLU B 1 4 ? -37.837 -33.297 1.296 1.000 151.510 2 GLU A N 1
ATOM 1605 C CA . GLU B 1 4 ? -37.652 -31.972 0.609 1.000 142.396 2 GLU A CA 1
ATOM 1606 C C . GLU B 1 4 ? -38.790 -31.591 -0.348 1.000 137.740 2 GLU A C 1
ATOM 1607 O O . GLU B 1 4 ? -38.538 -31.322 -1.497 1.000 136.322 2 GLU A O 1
ATOM 1619 N N . ALA B 1 5 ? -40.031 -31.680 0.154 1.000 134.161 3 ALA A N 1
ATOM 1620 C CA . ALA B 1 5 ? -41.136 -30.781 -0.177 1.000 127.799 3 ALA A CA 1
ATOM 1621 C C . ALA B 1 5 ? -41.207 -29.782 0.987 1.000 130.354 3 ALA A C 1
ATOM 1622 O O . ALA B 1 5 ? -42.241 -29.161 1.187 1.000 134.129 3 ALA A O 1
ATOM 1629 N N . ASP B 1 6 ? -40.088 -29.591 1.696 1.000 135.489 4 ASP A N 1
ATOM 1630 C CA . ASP B 1 6 ? -39.966 -28.584 2.729 1.000 141.810 4 ASP A CA 1
ATOM 1631 C C . ASP B 1 6 ? -39.172 -27.420 2.111 1.000 142.625 4 ASP A C 1
ATOM 1632 O O . ASP B 1 6 ? -39.612 -26.266 2.159 1.000 144.881 4 ASP A O 1
ATOM 1641 N N . ILE B 1 7 ? -38.012 -27.732 1.514 1.000 139.261 5 ILE A N 1
ATOM 1642 C CA . ILE B 1 7 ? -37.184 -26.717 0.882 1.000 131.798 5 ILE A CA 1
ATOM 1643 C C . ILE B 1 7 ? -37.835 -26.231 -0.419 1.000 131.131 5 ILE A C 1
ATOM 1644 O O . ILE B 1 7 ? -37.770 -25.024 -0.720 1.000 135.227 5 ILE A O 1
ATOM 1660 N N . ILE B 1 8 ? -38.482 -27.154 -1.155 1.000 128.739 6 ILE A N 1
ATOM 1661 C CA . ILE B 1 8 ? -39.087 -26.805 -2.430 1.000 123.287 6 ILE A CA 1
ATOM 1662 C C . ILE B 1 8 ? -40.232 -25.852 -2.162 1.000 114.084 6 ILE A C 1
ATOM 1663 O O . ILE B 1 8 ? -40.292 -24.787 -2.822 1.000 105.107 6 ILE A O 1
ATOM 1679 N N . THR B 1 9 ? -41.112 -26.233 -1.216 1.000 119.941 7 THR A N 1
ATOM 1680 C CA . THR B 1 9 ? -42.242 -25.391 -0.813 1.000 137.463 7 THR A CA 1
ATOM 1681 C C . THR B 1 9 ? -41.812 -23.920 -0.693 1.000 139.176 7 THR A C 1
ATOM 1682 O O . THR B 1 9 ? -42.439 -23.011 -1.280 1.000 137.471 7 THR A O 1
ATOM 1693 N N . ASN B 1 10 ? -40.741 -23.701 0.083 1.000 136.320 8 ASN A N 1
ATOM 1694 C CA . ASN B 1 10 ? -40.263 -22.356 0.373 1.000 131.157 8 ASN A CA 1
ATOM 1695 C C . ASN B 1 10 ? -39.728 -21.716 -0.925 1.000 126.229 8 ASN A C 1
ATOM 1696 O O . ASN B 1 10 ? -40.219 -20.663 -1.329 1.000 126.470 8 ASN A O 1
ATOM 1707 N N . LEU B 1 11 ? -38.767 -22.384 -1.582 1.000 119.961 9 LEU A N 1
ATOM 1708 C CA . LEU B 1 11 ? -38.119 -21.855 -2.802 1.000 110.167 9 LEU A CA 1
ATOM 1709 C C . LEU B 1 11 ? -39.136 -21.446 -3.890 1.000 101.219 9 LEU A C 1
ATOM 1710 O O . LEU B 1 11 ? -38.956 -20.469 -4.582 1.000 94.408 9 LEU A O 1
ATOM 1726 N N . ARG B 1 12 ? -40.236 -22.194 -3.988 1.000 104.003 10 ARG A N 1
ATOM 1727 C CA . ARG B 1 12 ? -41.300 -21.884 -4.920 1.000 100.124 10 ARG A CA 1
ATOM 1728 C C . ARG B 1 12 ? -41.848 -20.550 -4.472 1.000 95.524 10 ARG A C 1
ATOM 1729 O O . ARG B 1 12 ? -41.830 -19.592 -5.274 1.000 103.994 10 ARG A O 1
ATOM 1750 N N . CYS B 1 13 ? -42.301 -20.475 -3.207 1.000 103.094 11 CYS A N 1
ATOM 1751 C CA . CYS B 1 13 ? -42.865 -19.239 -2.633 1.000 112.698 11 CYS A CA 1
ATOM 1752 C C . CYS B 1 13 ? -41.882 -18.043 -2.726 1.000 104.887 11 CYS A C 1
ATOM 1753 O O . CYS B 1 13 ? -42.338 -16.919 -2.856 1.000 106.681 11 CYS A O 1
ATOM 1761 N N . ARG B 1 14 ? -40.570 -18.310 -2.632 1.000 99.224 12 ARG A N 1
ATOM 1762 C CA . ARG B 1 14 ? -39.543 -17.283 -2.765 1.000 100.792 12 ARG A CA 1
ATOM 1763 C C . ARG B 1 14 ? -39.493 -16.696 -4.185 1.000 91.991 12 ARG A C 1
ATOM 1764 O O . ARG B 1 14 ? -39.517 -15.468 -4.357 1.000 93.061 12 ARG A O 1
ATOM 1785 N N . LEU B 1 15 ? -39.405 -17.569 -5.194 1.000 81.543 13 LEU A N 1
ATOM 1786 C CA . LEU B 1 15 ? -39.546 -17.129 -6.566 1.000 75.325 13 LEU A CA 1
ATOM 1787 C C . LEU B 1 15 ? -40.862 -16.364 -6.755 1.000 69.903 13 LEU A C 1
ATOM 1788 O O . LEU B 1 15 ? -40.849 -15.279 -7.248 1.000 79.427 13 LEU A O 1
ATOM 1804 N N . LYS B 1 16 ? -41.993 -16.937 -6.356 1.000 68.354 14 LYS A N 1
ATOM 1805 C CA . LYS B 1 16 ? -43.277 -16.297 -6.533 1.000 72.850 14 LYS A CA 1
ATOM 1806 C C . LYS B 1 16 ? -43.184 -14.857 -5.995 1.000 75.498 14 LYS A C 1
ATOM 1807 O O . LYS B 1 16 ? -43.614 -13.921 -6.648 1.000 84.023 14 LYS A O 1
ATOM 1826 N N . GLU B 1 17 ? -42.534 -14.683 -4.840 1.000 79.630 15 GLU A N 1
ATOM 1827 C CA . GLU B 1 17 ? -42.354 -13.373 -4.237 1.000 83.677 15 GLU A CA 1
ATOM 1828 C C . GLU B 1 17 ? -41.553 -12.462 -5.185 1.000 77.139 15 GLU A C 1
ATOM 1829 O O . GLU B 1 17 ? -42.073 -11.479 -5.679 1.000 71.195 15 GLU A O 1
ATOM 1841 N N . ALA B 1 18 ? -40.306 -12.834 -5.473 1.000 73.063 16 ALA A N 1
ATOM 1842 C CA . ALA B 1 18 ? -39.451 -12.065 -6.384 1.000 70.109 16 ALA A CA 1
ATOM 1843 C C . ALA B 1 18 ? -40.118 -11.690 -7.687 1.000 67.318 16 ALA A C 1
ATOM 1844 O O . ALA B 1 18 ? -39.843 -10.639 -8.220 1.000 66.070 16 ALA A O 1
ATOM 1851 N N . GLU B 1 19 ? -40.966 -12.580 -8.201 1.000 69.861 17 GLU A N 1
ATOM 1852 C CA . GLU B 1 19 ? -41.733 -12.368 -9.407 1.000 70.973 17 GLU A CA 1
ATOM 1853 C C . GLU B 1 19 ? -42.788 -11.291 -9.159 1.000 66.219 17 GLU A C 1
ATOM 1854 O O . GLU B 1 19 ? -42.914 -10.350 -9.924 1.000 70.230 17 GLU A O 1
ATOM 1866 N N . GLU B 1 20 ? -43.560 -11.436 -8.091 1.000 67.268 18 GLU A N 1
ATOM 1867 C CA . GLU B 1 20 ? -44.568 -10.470 -7.787 1.000 71.300 18 GLU A CA 1
ATOM 1868 C C . GLU B 1 20 ? -43.922 -9.113 -7.506 1.000 69.339 18 GLU A C 1
ATOM 1869 O O . GLU B 1 20 ? -44.384 -8.082 -7.953 1.000 70.477 18 GLU A O 1
ATOM 1881 N N . GLU B 1 21 ? -42.830 -9.110 -6.749 1.000 69.608 19 GLU A N 1
ATOM 1882 C CA . GLU B 1 21 ? -42.184 -7.859 -6.290 1.000 68.695 19 GLU A CA 1
ATOM 1883 C C . GLU B 1 21 ? -41.513 -7.115 -7.432 1.000 63.721 19 GLU A C 1
ATOM 1884 O O . GLU B 1 21 ? -41.398 -5.956 -7.377 1.000 60.098 19 GLU A O 1
ATOM 1896 N N . ARG B 1 22 ? -41.077 -7.822 -8.470 1.000 62.372 20 ARG A N 1
ATOM 1897 C CA . ARG B 1 22 ? -40.531 -7.207 -9.661 1.000 58.291 20 ARG A CA 1
ATOM 1898 C C . ARG B 1 22 ? -41.664 -6.565 -10.450 1.000 56.041 20 ARG A C 1
ATOM 1899 O O . ARG B 1 22 ? -41.515 -5.428 -10.922 1.000 61.826 20 ARG A O 1
ATOM 1920 N N . LEU B 1 23 ? -42.801 -7.236 -10.589 1.000 49.651 21 LEU A N 1
ATOM 1921 C CA . LEU B 1 23 ? -43.925 -6.646 -11.280 1.000 52.428 21 LEU A CA 1
ATOM 1922 C C . LEU B 1 23 ? -44.420 -5.374 -10.565 1.000 51.396 21 LEU A C 1
ATOM 1923 O O . LEU B 1 23 ? -44.591 -4.366 -11.162 1.000 52.518 21 LEU A O 1
ATOM 1939 N N . LYS B 1 24 ? -44.597 -5.423 -9.254 1.000 51.899 22 LYS A N 1
ATOM 1940 C CA . LYS B 1 24 ? -45.035 -4.263 -8.516 1.000 54.900 22 LYS A CA 1
ATOM 1941 C C . LYS B 1 24 ? -44.114 -3.094 -8.814 1.000 50.411 22 LYS A C 1
ATOM 1942 O O . LYS B 1 24 ? -44.609 -2.032 -9.089 1.000 51.658 22 LYS A O 1
ATOM 1961 N N . ALA B 1 25 ? -42.793 -3.299 -8.742 1.000 46.950 23 ALA A N 1
ATOM 1962 C CA . ALA B 1 25 ? -41.766 -2.279 -9.081 1.000 47.989 23 ALA A CA 1
ATOM 1963 C C . ALA B 1 25 ? -41.970 -1.793 -10.490 1.000 48.899 23 ALA A C 1
ATOM 1964 O O . ALA B 1 25 ? -42.272 -0.616 -10.695 1.000 52.027 23 ALA A O 1
ATOM 1971 N N . ALA B 1 26 ? -41.928 -2.707 -11.462 1.000 46.626 24 ALA A N 1
ATOM 1972 C CA . ALA B 1 26 ? -42.421 -2.363 -12.785 1.000 44.749 24 ALA A CA 1
ATOM 1973 C C . ALA B 1 26 ? -43.691 -1.479 -12.795 1.000 41.921 24 ALA A C 1
ATOM 1974 O O . ALA B 1 26 ? -43.782 -0.539 -13.460 1.000 45.023 24 ALA A O 1
ATOM 1981 N N . GLN B 1 27 ? -44.679 -1.760 -11.986 1.000 39.853 25 GLN A N 1
ATOM 1982 C CA . GLN B 1 27 ? -45.870 -0.950 -11.963 1.000 41.826 25 GLN A CA 1
ATOM 1983 C C . GLN B 1 27 ? -45.616 0.405 -11.451 1.000 43.828 25 GLN A C 1
ATOM 1984 O O . GLN B 1 27 ? -46.113 1.394 -11.974 1.000 46.822 25 GLN A O 1
ATOM 1998 N N . TYR B 1 28 ? -44.892 0.503 -10.352 1.000 49.127 26 TYR A N 1
ATOM 1999 C CA . TYR B 1 28 ? -44.530 1.815 -9.817 1.000 53.825 26 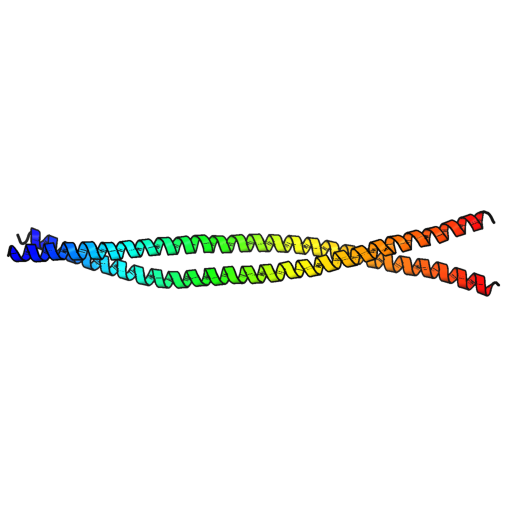TYR A CA 1
ATOM 2000 C C . TYR B 1 28 ? -43.778 2.617 -10.858 1.000 49.044 26 TYR A C 1
ATOM 2001 O O . TYR B 1 28 ? -44.052 3.791 -11.038 1.000 55.061 26 TYR A O 1
ATOM 2019 N N . GLY B 1 29 ? -42.863 1.978 -11.565 1.000 43.789 27 GLY A N 1
ATOM 2020 C CA . GLY B 1 29 ? -42.108 2.643 -12.614 1.000 48.264 27 GLY A CA 1
ATOM 2021 C C . GLY B 1 29 ? -42.921 3.386 -13.643 1.000 46.713 27 GLY A C 1
ATOM 2022 O O . GLY B 1 29 ? -42.625 4.508 -13.947 1.000 47.617 27 GLY A O 1
ATOM 2026 N N . LEU B 1 30 ? -43.972 2.745 -14.122 1.000 47.456 28 LEU A N 1
ATOM 2027 C CA . LEU B 1 30 ? -44.932 3.379 -15.019 1.000 52.924 28 LEU A CA 1
ATOM 2028 C C . LEU B 1 30 ? -45.544 4.647 -14.403 1.000 50.754 28 LEU A C 1
ATOM 2029 O O . LEU B 1 30 ? -45.528 5.717 -14.984 1.000 52.459 28 LEU A O 1
ATOM 2045 N N . GLN B 1 31 ? -46.093 4.499 -13.206 1.000 49.888 29 GLN A N 1
ATOM 2046 C CA . GLN B 1 31 ? -46.720 5.565 -12.528 1.000 50.241 29 GLN A CA 1
ATOM 2047 C C . GLN B 1 31 ? -45.743 6.713 -12.371 1.000 50.741 29 GLN A C 1
ATOM 2048 O O . GLN B 1 31 ? -46.132 7.894 -12.526 1.000 55.170 29 GLN A O 1
ATOM 2062 N N . LEU B 1 32 ? -44.504 6.403 -12.005 1.000 48.729 30 LEU A N 1
ATOM 2063 C CA . LEU B 1 32 ? -43.542 7.455 -11.731 1.000 50.225 30 LEU A CA 1
ATOM 2064 C C . LEU B 1 32 ? -43.162 8.234 -12.965 1.000 48.249 30 LEU A C 1
ATOM 2065 O O . LEU B 1 32 ? -42.964 9.428 -12.907 1.000 52.280 30 LEU A O 1
ATOM 2081 N N . VAL B 1 33 ? -43.071 7.539 -14.089 1.000 51.136 31 VAL A N 1
ATOM 2082 C CA . VAL B 1 33 ? -42.787 8.162 -15.381 1.000 50.647 31 VAL A CA 1
ATOM 2083 C C . VAL B 1 33 ? -43.939 9.091 -15.780 1.000 53.184 31 VAL A C 1
ATOM 2084 O O . VAL B 1 33 ? -43.687 10.217 -16.167 1.000 64.424 31 VAL A O 1
ATOM 2097 N N . GLU B 1 34 ? -45.180 8.618 -15.667 1.000 55.191 32 GLU A N 1
ATOM 2098 C CA . GLU B 1 34 ? -46.350 9.426 -15.947 1.000 62.392 32 GLU A CA 1
ATOM 2099 C C . GLU B 1 34 ? -46.298 10.669 -15.069 1.000 70.414 32 GLU A C 1
ATOM 2100 O O . GLU B 1 34 ? -46.294 11.804 -15.577 1.000 82.835 32 GLU A O 1
ATOM 2112 N N . SER B 1 35 ? -46.231 10.463 -13.751 1.000 67.814 33 SER A N 1
ATOM 2113 C CA . SER B 1 35 ? -46.133 11.563 -12.844 1.000 67.537 33 SER A CA 1
ATOM 2114 C C . SER B 1 35 ? -44.786 12.276 -12.904 1.000 66.203 33 SER A C 1
ATOM 2115 O O . SER B 1 35 ? -44.580 13.210 -12.194 1.000 70.931 33 SER A O 1
ATOM 2123 N N . GLN B 1 36 ? -43.844 11.834 -13.723 1.000 67.922 34 GLN A N 1
ATOM 2124 C CA . GLN B 1 36 ? -42.655 12.645 -13.931 1.000 75.300 34 GLN A CA 1
ATOM 2125 C C . GLN B 1 36 ? -43.025 13.662 -14.978 1.000 75.132 34 GLN A C 1
ATOM 2126 O O . GLN B 1 36 ? -43.105 14.839 -14.704 1.000 88.774 34 GLN A O 1
ATOM 2140 N N . ASN B 1 37 ? -43.338 13.196 -16.181 1.000 78.633 35 ASN A N 1
ATOM 2141 C CA . ASN B 1 37 ? -43.789 14.066 -17.256 1.000 84.402 35 ASN A CA 1
ATOM 2142 C C . ASN B 1 37 ? -44.782 15.157 -16.810 1.000 79.065 35 ASN A C 1
ATOM 2143 O O . ASN B 1 37 ? -44.569 16.306 -17.075 1.000 81.645 35 ASN A O 1
ATOM 2154 N N . GLU B 1 38 ? -45.790 14.779 -16.031 1.000 79.575 36 GLU A N 1
ATOM 2155 C CA . GLU B 1 38 ? -46.736 15.714 -15.427 1.000 78.932 36 GLU A CA 1
ATOM 2156 C C . GLU B 1 38 ? -46.043 16.840 -14.598 1.000 77.702 36 GLU A C 1
ATOM 2157 O O . GLU B 1 38 ? -46.141 17.995 -14.929 1.000 81.333 36 GLU A O 1
ATOM 2169 N N . LEU B 1 39 ? -45.343 16.487 -13.519 1.000 77.369 37 LEU A N 1
ATOM 2170 C CA . LEU B 1 39 ? -44.464 17.403 -12.799 1.000 75.093 37 LEU A CA 1
ATOM 2171 C C . LEU B 1 39 ? -43.708 18.253 -13.766 1.000 75.393 37 LEU A C 1
ATOM 2172 O O . LEU B 1 39 ? -43.827 19.489 -13.729 1.000 82.655 37 LEU A O 1
ATOM 2188 N N . GLN B 1 40 ? -42.982 17.568 -14.661 1.000 74.868 38 GLN A N 1
ATOM 2189 C CA . GLN B 1 40 ? -42.042 18.151 -15.615 1.000 75.075 38 GLN A CA 1
ATOM 2190 C C . GLN B 1 40 ? -42.669 19.303 -16.387 1.000 75.799 38 GLN A C 1
ATOM 2191 O O . GLN B 1 40 ? -41.992 20.290 -16.736 1.000 80.934 38 GLN A O 1
ATOM 2205 N N . ASN B 1 41 ? -43.967 19.184 -16.661 1.000 76.292 39 ASN A N 1
ATOM 2206 C CA . ASN B 1 41 ? -44.698 20.167 -17.433 1.000 82.752 39 ASN A CA 1
ATOM 2207 C C . ASN B 1 41 ? -45.021 21.380 -16.577 1.000 81.950 39 ASN A C 1
ATOM 2208 O O . ASN B 1 41 ? -44.872 22.503 -17.001 1.000 97.061 39 ASN A O 1
ATOM 2219 N N . GLN B 1 42 ? -45.458 21.158 -15.343 1.000 83.093 40 GLN A N 1
ATOM 2220 C CA . GLN B 1 42 ? -45.736 22.253 -14.426 1.000 78.700 40 GLN A CA 1
ATOM 2221 C C . GLN B 1 42 ? -44.457 23.056 -14.157 1.000 74.179 40 GLN A C 1
ATOM 2222 O O . GLN B 1 42 ? -44.501 24.249 -14.124 1.000 84.628 40 GLN A O 1
ATOM 2236 N N . LEU B 1 43 ? -43.312 22.394 -14.014 1.000 71.839 41 LEU A N 1
ATOM 2237 C CA . LEU B 1 43 ? -42.037 23.063 -13.904 1.000 73.932 41 LEU A CA 1
ATOM 2238 C C . LEU B 1 43 ? -41.868 23.980 -15.083 1.000 77.651 41 LEU A C 1
ATOM 2239 O O . LEU B 1 43 ? -41.540 25.148 -14.920 1.000 85.717 41 LEU A O 1
ATOM 2255 N N . ASP B 1 44 ? -42.073 23.458 -16.298 1.000 82.728 42 ASP A N 1
ATOM 2256 C CA . ASP B 1 44 ? -41.902 24.267 -17.514 1.000 84.982 42 ASP A CA 1
ATOM 2257 C C . ASP B 1 44 ? -42.862 25.453 -17.550 1.000 83.101 42 ASP A C 1
ATOM 2258 O O . ASP B 1 44 ? -42.423 26.566 -17.816 1.000 85.509 42 ASP A O 1
ATOM 2267 N N . LYS B 1 45 ? -44.142 25.215 -17.236 1.000 78.419 43 LYS A N 1
ATOM 2268 C CA . LYS B 1 45 ? -45.149 26.281 -17.110 1.000 80.524 43 LYS A CA 1
ATOM 2269 C C . LYS B 1 45 ? -44.674 27.403 -16.187 1.000 77.399 43 LYS A C 1
ATOM 2270 O O . LYS B 1 45 ? -44.552 28.521 -16.627 1.000 78.194 43 LYS A O 1
ATOM 2289 N N . CYS B 1 46 ? -44.365 27.062 -14.934 1.000 86.995 44 CYS A N 1
ATOM 2290 C CA . CYS B 1 46 ? -43.843 27.982 -13.938 1.000 91.126 44 CYS A CA 1
ATOM 2291 C C . CYS B 1 46 ? -42.695 28.793 -14.545 1.000 81.889 44 CYS A C 1
ATOM 2292 O O . CYS B 1 46 ? -42.726 30.010 -14.530 1.000 90.321 44 CYS A O 1
ATOM 2299 N N . ARG B 1 47 ? -41.687 28.091 -15.065 1.000 75.150 45 ARG A N 1
ATOM 2300 C CA . ARG B 1 47 ? -40.489 28.707 -15.543 1.000 81.452 45 ARG A CA 1
ATOM 2301 C C . ARG B 1 47 ? -40.862 29.697 -16.703 1.000 79.930 45 ARG A C 1
ATOM 2302 O O . ARG B 1 47 ? -40.267 30.774 -16.845 1.000 73.558 45 ARG A O 1
ATOM 2323 N N . ASN B 1 48 ? -41.816 29.309 -17.548 1.000 76.642 46 ASN A N 1
ATOM 2324 C CA . ASN B 1 48 ? -42.219 30.164 -18.640 1.000 88.045 46 ASN A CA 1
ATOM 2325 C C . ASN B 1 48 ? -42.908 31.414 -18.120 1.000 85.633 46 ASN A C 1
ATOM 2326 O O . ASN B 1 48 ? -42.470 32.528 -18.412 1.000 87.433 46 ASN A O 1
ATOM 2337 N N . GLU B 1 49 ? -43.955 31.214 -17.311 1.000 88.599 47 GLU A N 1
ATOM 2338 C CA . GLU B 1 49 ? -44.634 32.328 -16.584 1.000 87.304 47 GLU A CA 1
ATOM 2339 C C . GLU B 1 49 ? -43.681 33.300 -15.922 1.000 79.481 47 GLU A C 1
ATOM 2340 O O . GLU B 1 49 ? -43.926 34.484 -16.004 1.000 91.137 47 GLU A O 1
ATOM 2352 N N . MET B 1 50 ? -42.603 32.787 -15.311 1.000 75.115 48 MET A N 1
ATOM 2353 C CA . MET B 1 50 ? -41.553 33.607 -14.726 1.000 76.598 48 MET A CA 1
ATOM 2354 C C . MET B 1 50 ? -40.914 34.497 -15.762 1.000 76.097 48 MET A C 1
ATOM 2355 O O . MET B 1 50 ? -40.898 35.720 -15.610 1.000 94.442 48 MET A O 1
ATOM 2369 N N . MET B 1 51 ? -40.444 33.900 -16.848 1.000 78.794 49 MET A N 1
ATOM 2370 C CA . MET B 1 51 ? -39.751 34.662 -17.874 1.000 87.234 49 MET A CA 1
ATOM 2371 C C . MET B 1 51 ? -40.615 35.751 -18.447 1.000 76.178 49 MET A C 1
ATOM 2372 O O . MET B 1 51 ? -40.162 36.878 -18.568 1.000 70.891 49 MET A O 1
ATOM 2386 N N . THR B 1 52 ? -41.855 35.406 -18.794 1.000 69.246 50 THR A N 1
ATOM 2387 C CA . THR B 1 52 ? -42.778 36.366 -19.356 1.000 75.479 50 THR A CA 1
ATOM 2388 C C . THR B 1 52 ? -42.997 37.537 -18.358 1.000 83.412 50 THR A C 1
ATOM 2389 O O . THR B 1 52 ? -42.831 38.713 -18.743 1.000 84.541 50 THR A O 1
ATOM 2400 N N . MET B 1 53 ? -43.301 37.220 -17.090 1.000 79.399 51 MET A N 1
ATOM 2401 C CA . MET B 1 53 ? -43.468 38.224 -16.061 1.000 75.404 51 MET A CA 1
ATOM 2402 C C . MET B 1 53 ? -42.227 39.087 -15.983 1.000 67.236 51 MET A C 1
ATOM 2403 O O . MET B 1 53 ? -42.317 40.286 -16.155 1.000 84.692 51 MET A O 1
ATOM 2417 N N . THR B 1 54 ? -41.064 38.493 -15.756 1.000 60.503 52 THR A N 1
ATOM 2418 C CA . THR B 1 54 ? -39.808 39.249 -15.686 1.000 67.095 52 THR A CA 1
ATOM 2419 C C . THR B 1 54 ? -39.595 40.204 -16.873 1.000 69.722 52 THR A C 1
ATOM 2420 O O . THR B 1 54 ? -39.340 41.360 -16.708 1.000 79.709 52 THR A O 1
ATOM 2431 N N . GLU B 1 55 ? -39.811 39.720 -18.085 1.000 70.863 53 GLU A N 1
ATOM 2432 C CA . GLU B 1 55 ? -39.716 40.571 -19.252 1.000 76.496 53 GLU A CA 1
ATOM 2433 C C . GLU B 1 55 ? -40.757 41.695 -19.188 1.000 72.027 53 GLU A C 1
ATOM 2434 O O . GLU B 1 55 ? -40.428 42.855 -19.327 1.000 74.381 53 GLU A O 1
ATOM 2446 N N . SER B 1 56 ? -42.021 41.343 -18.986 1.000 67.237 54 SER A N 1
ATOM 2447 C CA . SER B 1 56 ? -43.073 42.351 -18.946 1.000 69.311 54 SER A CA 1
ATOM 2448 C C . SER B 1 56 ? -42.979 43.334 -17.794 1.000 69.562 54 SER A C 1
ATOM 2449 O O . SER B 1 56 ? -43.628 44.380 -17.814 1.000 72.515 54 SER A O 1
ATOM 2457 N N . TYR B 1 57 ? -42.125 43.045 -16.822 1.000 72.661 55 TYR A N 1
ATOM 2458 C CA . TYR B 1 57 ? -41.960 43.912 -15.700 1.000 79.390 55 TYR A CA 1
ATOM 2459 C C . TYR B 1 57 ? -40.758 44.809 -15.895 1.000 76.779 55 TYR A C 1
ATOM 2460 O O . TYR B 1 57 ? -40.814 45.998 -15.561 1.000 91.884 55 TYR A O 1
ATOM 2478 N N . GLU B 1 58 ? -39.686 44.263 -16.453 1.000 77.438 56 GLU A N 1
ATOM 2479 C CA . GLU B 1 58 ? -38.483 45.045 -16.712 1.000 84.351 56 GLU A CA 1
ATOM 2480 C C . GLU B 1 58 ? -38.721 46.026 -17.885 1.000 78.661 56 GLU A C 1
ATOM 2481 O O . GLU B 1 58 ? -38.039 47.013 -17.986 1.000 73.996 56 GLU A O 1
ATOM 2493 N N . GLN B 1 59 ? -39.718 45.764 -18.725 1.000 71.145 57 GLN A N 1
ATOM 2494 C CA . GLN B 1 59 ? -40.114 46.702 -19.737 1.000 76.254 57 GLN A CA 1
ATOM 2495 C C . GLN B 1 59 ? -40.899 47.861 -19.150 1.000 72.336 57 GLN A C 1
ATOM 2496 O O . GLN B 1 59 ? -40.652 48.997 -19.475 1.000 76.322 57 GLN A O 1
ATOM 2510 N N . GLU B 1 60 ? -41.853 47.579 -18.270 1.000 71.246 58 GLU A N 1
ATOM 2511 C CA . GLU B 1 60 ? -42.596 48.628 -17.555 1.000 68.827 58 GLU A CA 1
ATOM 2512 C C . GLU B 1 60 ? -41.620 49.478 -16.800 1.000 66.413 58 GLU A C 1
ATOM 2513 O O . GLU B 1 60 ? -41.778 50.678 -16.798 1.000 68.884 58 GLU A O 1
ATOM 2525 N N . LYS B 1 61 ? -40.587 48.852 -16.218 1.000 62.905 59 LYS A N 1
ATOM 2526 C CA . LYS B 1 61 ? -39.526 49.577 -15.529 1.000 64.756 59 LYS A CA 1
ATOM 2527 C C . LYS B 1 61 ? -38.883 50.568 -16.471 1.000 62.182 59 LYS A C 1
ATOM 2528 O O . LYS B 1 61 ? -38.758 51.744 -16.159 1.000 69.308 59 LYS A O 1
ATOM 2547 N N . TYR B 1 62 ? -38.460 50.096 -17.638 1.000 63.612 60 TYR A N 1
ATOM 2548 C CA . TYR B 1 62 ? -37.807 50.965 -18.631 1.000 65.100 60 TYR A CA 1
ATOM 2549 C C . TYR B 1 62 ? -38.614 52.202 -18.938 1.000 63.693 60 TYR A C 1
ATOM 2550 O O . TYR B 1 62 ? -38.090 53.303 -18.828 1.000 68.764 60 TYR A O 1
ATOM 2568 N N . THR B 1 63 ? -39.872 52.002 -19.356 1.000 60.912 61 THR A N 1
ATOM 2569 C CA . THR B 1 63 ? -40.740 53.084 -19.807 1.000 59.776 61 THR A CA 1
ATOM 2570 C C . THR B 1 63 ? -40.808 54.082 -18.716 1.000 55.933 61 THR A C 1
ATOM 2571 O O . THR B 1 63 ? -40.738 55.246 -19.004 1.000 67.006 61 THR A O 1
ATOM 2582 N N . LEU B 1 64 ? -40.910 53.646 -17.462 1.000 56.392 62 LEU A N 1
ATOM 2583 C CA . LEU B 1 64 ? -41.110 54.572 -16.308 1.000 56.909 62 LEU A CA 1
ATOM 2584 C C . LEU B 1 64 ? -39.852 55.361 -15.993 1.000 53.578 62 LEU A C 1
ATOM 2585 O O . LEU B 1 64 ? -39.927 56.529 -15.736 1.000 45.407 62 LEU A O 1
ATOM 2601 N N . GLN B 1 65 ? -38.701 54.708 -16.076 1.000 53.692 63 GLN A N 1
ATOM 2602 C CA . GLN B 1 65 ? -37.464 55.407 -15.862 1.000 63.066 63 GLN A CA 1
ATOM 2603 C C . GLN B 1 65 ? -37.252 56.449 -16.965 1.000 61.813 63 GLN A C 1
ATOM 2604 O O . GLN B 1 65 ? -36.856 57.568 -16.683 1.000 69.882 63 GLN A O 1
ATOM 2618 N N . ARG B 1 66 ? -37.476 56.077 -18.230 1.000 57.834 64 ARG A N 1
ATOM 2619 C CA . ARG B 1 66 ? -37.404 56.993 -19.337 1.000 56.204 64 ARG A CA 1
ATOM 2620 C C . ARG B 1 66 ? -38.246 58.253 -19.005 1.000 53.420 64 ARG A C 1
ATOM 2621 O O . ARG B 1 66 ? -37.746 59.353 -19.085 1.000 54.510 64 ARG A O 1
ATOM 2642 N N . GLU B 1 67 ? -39.507 58.065 -18.596 1.000 49.713 65 GLU A N 1
ATOM 2643 C CA . GLU B 1 67 ? -40.390 59.129 -18.180 1.000 49.378 65 GLU A CA 1
ATOM 2644 C C . GLU B 1 67 ? -39.724 60.015 -17.162 1.000 50.571 65 GLU A C 1
ATOM 2645 O O . GLU B 1 67 ? -39.563 61.206 -17.396 1.000 54.990 65 GLU A O 1
ATOM 2657 N N . VAL B 1 68 ? -39.284 59.424 -16.049 1.000 48.598 66 VAL A N 1
ATOM 2658 C CA . VAL B 1 68 ? -38.656 60.152 -14.975 1.000 50.288 66 VAL A CA 1
ATOM 2659 C C . VAL B 1 68 ? -37.476 60.958 -15.492 1.000 52.306 66 VAL A C 1
ATOM 2660 O O . VAL B 1 68 ? -37.361 62.122 -15.243 1.000 55.620 66 VAL A O 1
ATOM 2673 N N . GLU B 1 69 ? -36.612 60.340 -16.285 1.000 54.856 67 GLU A N 1
ATOM 2674 C CA . GLU B 1 69 ? -35.423 61.009 -16.830 1.000 59.053 67 GLU A CA 1
ATOM 2675 C C . GLU B 1 69 ? -35.812 62.221 -17.623 1.000 53.866 67 GLU A C 1
ATOM 2676 O O . GLU B 1 69 ? -35.261 63.289 -17.415 1.000 55.226 67 GLU A O 1
ATOM 2688 N N . LEU B 1 70 ? -36.777 62.059 -18.525 1.000 53.600 68 LEU A N 1
ATOM 2689 C CA . LEU B 1 70 ? -37.222 63.121 -19.415 1.000 53.542 68 LEU A CA 1
ATOM 2690 C C . LEU B 1 70 ? -37.830 64.223 -18.636 1.000 50.884 68 LEU A C 1
ATOM 2691 O O . LEU B 1 70 ? -37.400 65.370 -18.753 1.000 52.610 68 LEU A O 1
ATOM 2707 N N . LYS B 1 71 ? -38.819 63.880 -17.818 1.000 48.325 69 LYS A N 1
ATOM 2708 C CA . LYS B 1 71 ? -39.462 64.840 -16.949 1.000 49.206 69 LYS A CA 1
ATOM 2709 C C . LYS B 1 71 ? -38.424 65.580 -16.102 1.000 50.396 69 LYS A C 1
ATOM 2710 O O . LYS B 1 71 ? -38.436 66.793 -16.016 1.000 52.692 69 LYS A O 1
ATOM 2729 N N . SER B 1 72 ? -37.460 64.862 -15.547 1.000 53.437 70 SER A N 1
ATOM 2730 C CA . SER B 1 72 ? -36.414 65.480 -14.729 1.000 57.885 70 SER A CA 1
ATOM 2731 C C . SER B 1 72 ? -35.634 66.493 -15.506 1.000 59.786 70 SER A C 1
ATOM 2732 O O . SER B 1 72 ? -35.475 67.620 -15.000 1.000 62.293 70 SER A O 1
ATOM 2740 N N . ARG B 1 73 ? -35.142 66.117 -16.705 1.000 60.050 71 ARG A N 1
ATOM 2741 C CA . ARG B 1 73 ? -34.369 67.054 -17.525 1.000 65.516 71 ARG A CA 1
ATOM 2742 C C . ARG B 1 73 ? -35.182 68.301 -17.753 1.000 63.696 71 ARG A C 1
ATOM 2743 O O . ARG B 1 73 ? -34.674 69.420 -17.604 1.000 64.435 71 ARG A O 1
ATOM 2764 N N . MET B 1 74 ? -36.446 68.108 -18.127 1.000 63.399 72 MET A N 1
ATOM 2765 C CA . MET B 1 74 ? -37.345 69.213 -18.419 1.000 63.941 72 MET A CA 1
ATOM 2766 C C . MET B 1 74 ? -37.501 70.109 -17.219 1.000 58.136 72 MET A C 1
ATOM 2767 O O . MET B 1 74 ? -37.452 71.314 -17.339 1.000 56.096 72 MET A O 1
ATOM 2781 N N . LEU B 1 75 ? -37.680 69.516 -16.044 1.000 52.992 73 LEU A N 1
ATOM 2782 C CA . LEU B 1 75 ? -37.913 70.361 -14.906 1.000 54.838 73 LEU A CA 1
ATOM 2783 C C . LEU B 1 75 ? -36.685 71.037 -14.406 1.000 56.758 73 LEU A C 1
ATOM 2784 O O . LEU B 1 75 ? -36.766 72.079 -13.825 1.000 56.046 73 LEU A O 1
ATOM 2800 N N . GLU B 1 76 ? -35.514 70.462 -14.670 1.000 65.119 74 GLU A N 1
ATOM 2801 C CA . GLU B 1 76 ? -34.237 71.113 -14.315 1.000 69.583 74 GLU A CA 1
ATOM 2802 C C . GLU B 1 76 ? -34.001 72.318 -15.250 1.000 67.786 74 GLU A C 1
ATOM 2803 O O . GLU B 1 76 ? -33.494 73.370 -14.856 1.000 65.141 74 GLU A O 1
ATOM 2815 N N . SER B 1 77 ? -34.431 72.165 -16.491 1.000 66.119 75 SER A N 1
ATOM 2816 C CA . SER B 1 77 ? -34.333 73.226 -17.438 1.000 67.070 75 SER A CA 1
ATOM 2817 C C . SER B 1 77 ? -35.166 74.421 -16.994 1.000 68.344 75 SER A C 1
ATOM 2818 O O . SER B 1 77 ? -34.646 75.508 -16.800 1.000 77.375 75 SER A O 1
ATOM 2826 N N . LEU B 1 78 ? -36.475 74.261 -16.881 1.000 69.849 76 LEU A N 1
ATOM 2827 C CA . LEU B 1 78 ? -37.284 75.411 -16.600 1.000 76.322 76 LEU A CA 1
ATOM 2828 C C . LEU B 1 78 ? -37.508 75.583 -15.116 1.000 76.896 76 LEU A C 1
ATOM 2829 O O . LEU B 1 78 ? -38.352 76.301 -14.718 1.000 77.094 76 LEU A O 1
ATOM 2845 N N . SER B 1 79 ? -36.715 74.896 -14.294 1.000 82.750 77 SER A N 1
ATOM 2846 C CA . SER B 1 79 ? -36.435 75.355 -12.954 1.000 78.967 77 SER A CA 1
ATOM 2847 C C . SER B 1 79 ? -35.459 76.513 -13.114 1.000 78.856 77 SER A C 1
ATOM 2848 O O . SER B 1 79 ? -35.600 77.544 -12.518 1.000 80.486 77 SER A O 1
ATOM 2856 N N . CYS B 1 80 ? -34.474 76.341 -13.986 1.000 86.005 78 CYS A N 1
ATOM 2857 C CA . CYS B 1 80 ? -33.534 77.399 -14.305 1.000 94.798 78 CYS A CA 1
ATOM 2858 C C . CYS B 1 80 ? -34.271 78.560 -14.881 1.000 90.699 78 CYS A C 1
ATOM 2859 O O . CYS B 1 80 ? -34.375 79.574 -14.173 1.000 89.295 78 CYS A O 1
ATOM 2867 N N . GLU B 1 81 ? -34.830 78.401 -16.097 1.000 86.233 79 GLU A N 1
ATOM 2868 C CA . GLU B 1 81 ? -35.535 79.503 -16.757 1.000 85.234 79 GLU A CA 1
ATOM 2869 C C . GLU B 1 81 ? -36.378 80.305 -15.722 1.000 82.436 79 GLU A C 1
ATOM 2870 O O . GLU B 1 81 ? -36.241 81.497 -15.560 1.000 82.507 79 GLU A O 1
ATOM 2882 N N . CYS B 1 82 ? -37.232 79.614 -14.978 1.000 81.298 80 CYS A N 1
ATOM 2883 C CA . CYS B 1 82 ? -38.141 80.273 -14.068 1.000 81.626 80 CYS A CA 1
ATOM 2884 C C . CYS B 1 82 ? -37.457 81.084 -13.047 1.000 83.753 80 CYS A C 1
ATOM 2885 O O . CYS B 1 82 ? -37.972 82.073 -12.593 1.000 92.390 80 CYS A O 1
ATOM 2892 N N . GLU B 1 83 ? -36.269 80.655 -12.643 1.000 95.913 81 GLU A N 1
ATOM 2893 C CA . GLU B 1 83 ? -35.526 81.327 -11.556 1.000 100.443 81 GLU A CA 1
ATOM 2894 C C . GLU B 1 83 ? -34.741 82.529 -12.138 1.000 100.582 81 GLU A C 1
ATOM 2895 O O . GLU B 1 83 ? -34.621 83.550 -11.448 1.000 95.921 81 GLU A O 1
ATOM 2907 N N . ALA B 1 84 ? -34.288 82.404 -13.407 1.000 95.763 82 ALA A N 1
ATOM 2908 C CA . ALA B 1 84 ? -33.678 83.487 -14.203 1.000 90.890 82 ALA A CA 1
ATOM 2909 C C . ALA B 1 84 ? -34.685 84.616 -14.366 1.000 92.809 82 ALA A C 1
ATOM 2910 O O . ALA B 1 84 ? -34.532 85.684 -13.795 1.000 96.394 82 ALA A O 1
ATOM 2917 N N . ILE B 1 85 ? -35.781 84.362 -15.074 1.000 93.641 83 ILE A N 1
ATOM 2918 C CA . ILE B 1 85 ? -36.715 85.427 -15.398 1.000 89.698 83 ILE A CA 1
ATOM 2919 C C . ILE B 1 85 ? -37.180 86.120 -14.131 1.000 85.183 83 ILE A C 1
ATOM 2920 O O . ILE B 1 85 ? -37.375 87.321 -14.120 1.000 91.069 83 ILE A O 1
ATOM 2936 N N . LYS B 1 86 ? -37.371 85.370 -13.050 1.000 91.251 84 LYS A N 1
ATOM 2937 C CA . LYS B 1 86 ? -37.864 85.971 -11.828 1.000 106.931 84 LYS A CA 1
ATOM 2938 C C . LYS B 1 86 ? -36.810 86.983 -11.317 1.000 122.096 84 LYS A C 1
ATOM 2939 O O . LYS B 1 86 ? -37.217 87.955 -10.628 1.000 132.902 84 LYS A O 1
ATOM 2958 N N . GLN B 1 87 ? -35.507 86.796 -11.682 1.000 134.424 85 GLN A N 1
ATOM 2959 C CA . GLN B 1 87 ? -34.326 87.742 -11.335 1.000 133.776 85 GLN A CA 1
ATOM 2960 C C . GLN B 1 87 ? -34.367 88.971 -12.200 1.000 129.637 85 GLN A C 1
ATOM 2961 O O . GLN B 1 87 ? -34.167 90.050 -11.711 1.000 133.817 85 GLN A O 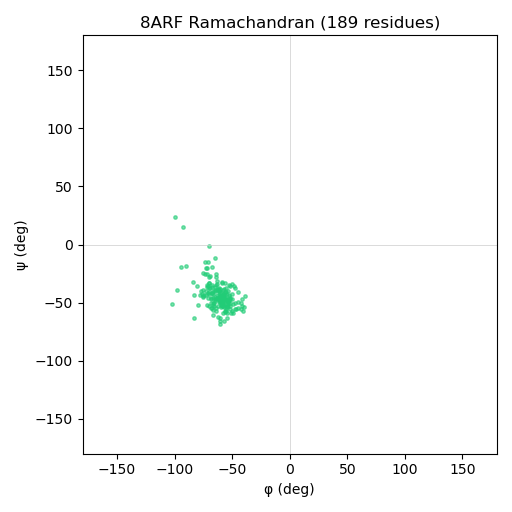1
ATOM 2975 N N . GLN B 1 88 ? -34.722 88.772 -13.460 1.000 115.708 86 GLN A N 1
ATOM 2976 C CA . GLN B 1 88 ? -34.844 89.858 -14.430 1.000 111.040 86 GLN A CA 1
ATOM 2977 C C . GLN B 1 88 ? -35.946 90.843 -14.028 1.000 103.646 86 GLN A C 1
ATOM 2978 O O . GLN B 1 88 ? -35.861 92.027 -14.342 1.000 116.204 86 GLN A O 1
ATOM 2992 N N . GLN B 1 89 ? -36.994 90.343 -13.368 1.000 95.921 87 GLN A N 1
ATOM 2993 C CA . GLN B 1 89 ? -38.049 91.188 -12.831 1.000 100.714 87 GLN A CA 1
ATOM 2994 C C . GLN B 1 89 ? -37.509 91.940 -11.631 1.000 106.981 87 GLN A C 1
ATOM 2995 O O . GLN B 1 89 ? -37.570 93.162 -11.589 1.000 130.306 87 GLN A O 1
ATOM 3009 N N . LYS B 1 90 ? -36.917 91.211 -10.692 1.000 115.367 88 LYS A N 1
ATOM 3010 C CA . LYS B 1 90 ? -36.459 91.746 -9.406 1.000 126.679 88 LYS A CA 1
ATOM 3011 C C . LYS B 1 90 ? -35.473 92.854 -9.714 1.000 132.244 88 LYS A C 1
ATOM 3012 O O . LYS B 1 90 ? -35.648 93.999 -9.279 1.000 136.641 88 LYS A O 1
ATOM 3031 N N . MET B 1 91 ? -34.479 92.518 -10.539 1.000 130.300 89 MET A N 1
ATOM 3032 C CA . MET B 1 91 ? -33.440 93.447 -10.946 1.000 138.689 89 MET A CA 1
ATOM 3033 C C . MET B 1 91 ? -34.071 94.729 -11.561 1.000 139.338 89 MET A C 1
ATOM 3034 O O . MET B 1 91 ? -33.771 95.839 -11.109 1.000 136.294 89 MET A O 1
ATOM 3048 N N . HIS B 1 92 ? -34.946 94.563 -12.564 1.000 134.606 90 HIS A N 1
ATOM 3049 C CA . HIS B 1 92 ? -35.741 95.670 -13.096 1.000 125.414 90 HIS A CA 1
ATOM 3050 C C . HIS B 1 92 ? -36.242 96.491 -11.929 1.000 126.378 90 HIS A C 1
ATOM 3051 O O . HIS B 1 92 ? -35.977 97.690 -11.874 1.000 135.547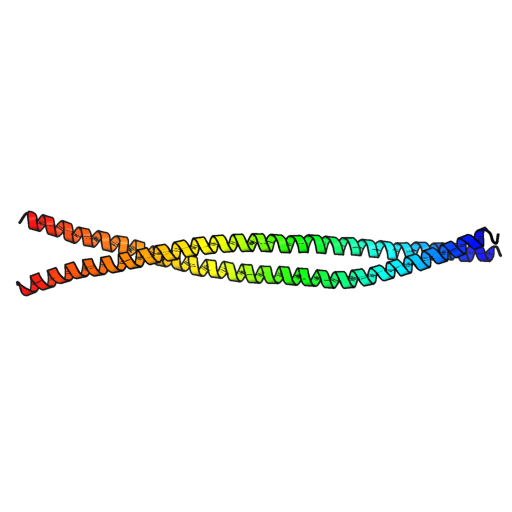 90 HIS A O 1
ATOM 3066 N N . LEU B 1 93 ? -36.936 95.835 -10.988 1.000 122.199 91 LEU A N 1
ATOM 3067 C CA . LEU B 1 93 ? -37.699 96.540 -9.953 1.000 126.415 91 LEU A CA 1
ATOM 3068 C C . LEU B 1 93 ? -36.811 97.475 -9.138 1.000 129.029 91 LEU A C 1
ATOM 3069 O O . LEU B 1 93 ? -37.199 98.598 -8.866 1.000 127.663 91 LEU A O 1
ATOM 3085 N N . GLU B 1 94 ? -35.611 97.011 -8.766 1.000 132.070 92 GLU A N 1
ATOM 3086 C CA . GLU B 1 94 ? -34.712 97.833 -7.959 1.000 137.322 92 GLU A CA 1
ATOM 3087 C C . GLU B 1 94 ? -34.150 99.020 -8.755 1.000 128.696 92 GLU A C 1
ATOM 3088 O O . GLU B 1 94 ? -33.954 100.083 -8.182 1.000 111.138 92 GLU A O 1
ATOM 3100 N N . LYS B 1 95 ? -33.934 98.821 -10.066 1.000 130.220 93 LYS A N 1
ATOM 3101 C CA . LYS B 1 95 ? -33.553 99.890 -11.007 1.000 127.370 93 LYS A CA 1
ATOM 3102 C C . LYS B 1 95 ? -34.649 100.959 -10.976 1.000 126.248 93 LYS A C 1
ATOM 3103 O O . LYS B 1 95 ? -34.370 102.163 -10.919 1.000 137.301 93 LYS A O 1
ATOM 3122 N N . LEU B 1 96 ? -35.902 100.502 -11.058 1.000 120.030 94 LEU A N 1
ATOM 3123 C CA . LEU B 1 96 ? -37.043 101.370 -11.004 1.000 119.382 94 LEU A CA 1
ATOM 3124 C C . LEU B 1 96 ? -37.150 102.095 -9.664 1.000 123.751 94 LEU A C 1
ATOM 3125 O O . LEU B 1 96 ? -37.469 103.261 -9.637 1.000 125.493 94 LEU A O 1
ATOM 3141 N N . GLU B 1 97 ? -36.838 101.401 -8.563 1.000 126.479 95 GLU A N 1
ATOM 3142 C CA . GLU B 1 97 ? -36.741 102.021 -7.245 1.000 135.863 95 GLU A CA 1
ATOM 3143 C C . GLU B 1 97 ? -35.665 103.108 -7.197 1.000 142.899 95 GLU A C 1
ATOM 3144 O O . GLU B 1 97 ? -35.890 104.152 -6.599 1.000 153.519 95 GLU A O 1
ATOM 3156 N N . GLU B 1 98 ? -34.502 102.848 -7.818 1.000 144.228 96 GLU A N 1
ATOM 3157 C CA . GLU B 1 98 ? -33.421 103.841 -7.963 1.000 144.764 96 GLU A CA 1
ATOM 3158 C C . GLU B 1 98 ? -33.962 105.109 -8.641 1.000 142.611 96 GLU A C 1
ATOM 3159 O O . GLU B 1 98 ? -33.708 106.238 -8.208 1.000 137.588 96 GLU A O 1
ATOM 3171 N N . GLN B 1 99 ? -34.723 104.906 -9.721 1.000 135.877 97 GLN A N 1
ATOM 3172 C CA . GLN B 1 99 ? -35.405 105.990 -10.395 1.000 129.329 97 GLN A CA 1
ATOM 3173 C C . GLN B 1 99 ? -36.748 106.309 -9.684 1.000 116.917 97 GLN A C 1
ATOM 3174 O O . GLN B 1 99 ? -36.782 106.727 -8.518 1.000 102.537 97 GLN A O 1
#

GO terms:
  GO:0000922 spindle pole (C, IDA)
  GO:0005634 nucleus (C, IDA)
  GO:0043515 kinetochore binding (F, IDA)
  GO:0000940 outer kinetochore (C, IDA)
  GO:0034501 protein localization to kinetochore (P, IMP)
  GO:0016477 cell migration (P, IMP)
  GO:0007080 mitotic metaphase chromosome alignment (P, IMP)
  GO:0000132 establishment of mitotic spindle orientation (P, IMP)
  GO:0005515 protein binding (F, IPI)
  GO:0005829 cytosol (C, TAS)
  GO:0019899 enzyme binding (F, IPI)

Solvent-accessible surface area: 14093 Å² total; per-residue (Å²): 164,64,96,66,38,79,90,25,123,86,105,17,118,95,9,49,97,53,36,98,112,18,43,114,118,12,109,102,13,47,105,33,39,78,82,18,66,93,44,3,68,125,0,115,99,47,19,124,83,53,48,104,48,31,72,103,66,52,115,62,25,86,137,60,19,80,76,44,44,126,84,32,105,56,49,50,77,93,5,106,40,18,74,75,77,45,92,86,85,101,78,101,97,115,134,125,180,147,84,110,51,15,90,69,22,134,63,96,12,119,64,0,74,88,70,108,104,116,18,56,90,112,8,117,103,25,57,108,38,41,100,100,22,62,72,52,8,82,129,4,95,94,86,15,104,69,29,37,98,59,35,71,108,68,44,135,58,26,70,122,58,15,89,116,45,18,128,103,38,85,61,17,52,70,71,12,93,35,9,112,105,69,50,76,97,108,105,98,102,128,115,129,154